Protein AF-A0A9D2GIP6-F1 (afdb_monomer)

Solvent-accessible surface area (backbone atoms only — not comparable to full-atom values): 10596 Å² total; per-residue (Å²): 134,60,64,68,34,44,25,14,51,43,52,48,47,55,36,51,76,70,70,48,51,64,63,59,50,17,71,66,30,72,45,53,47,70,56,52,52,44,33,52,64,23,84,69,84,77,45,64,78,73,50,70,68,54,46,46,30,45,18,59,59,65,74,47,56,54,53,55,40,57,56,44,75,83,72,86,75,68,76,66,89,43,69,72,51,44,48,51,49,52,57,48,51,43,71,70,57,64,35,49,74,49,75,49,82,42,77,55,100,91,45,80,41,84,40,82,45,80,47,71,76,38,72,67,60,49,55,47,50,67,52,45,56,58,54,50,50,38,40,77,72,62,79,40,54,72,66,62,55,48,54,51,51,56,49,50,54,62,77,60,71,64,83,82,84,69,82,90,72,67,57,97,82,74,71,82,129

Foldseek 3Di:
DDLLQQLLCLLVVLCVVVVHDLVRLCVQLVPDSVLNVLSNPDPPPRRDDDDPSSLVSSCVSSVHDSCNSRVHPPPPVDDDPDPVSVVVVVVVVCVQAQKDWDWDWDQDPVGTDIDIDIDHPDPLVVVCVVVLVVLVVCDVVVVDDPVVSVVVVVVSCVVPVDDHDDPPPDDPPPDDD

Radius of gyration: 23.12 Å; Cα contacts (8 Å, |Δi|>4): 150; chains: 1; bounding box: 44×47×63 Å

pLDDT: mean 83.64, std 14.8, range [45.44, 98.0]

Nearest PDB structures (foldseek):
  2b5a-assembly1_A  TM=8.296E-01  e=4.705E-04  [Bacillus] caldolyticus
  3f52-assembly1_A  TM=8.720E-01  e=4.495E-03  Corynebacterium glutamicum
  3clc-assembly1_D  TM=9.038E-01  e=2.063E-02  unclassified
  3f51-assembly1_A  TM=6.945E-01  e=4.756E-03  Corynebacterium glutamicum
  2ef8-assembly1_B  TM=6.377E-01  e=2.182E-02  Peduovirus P2

Mean predicted aligned error: 14.95 Å

Sequence (177 aa):
MSESTLFAQRLKQARTDKKMKQSELSEISGVSIATISAYESADGTKGKNPSLENARSLAKALGISLDWLCGMPDNISEKPATYSELFKFLVYISNSAYTQVYSADRSNEYGELLVGIIEFRDTNIYNFISKWEKIKRLYDQGDIDRELYSLWLEKQYKDYNYEIAKWHEIRDGDLPF

Secondary structure (DSSP, 8-state):
--HHHHHHHHHHHHHHHTT--HHHHHHHH---HHHHHHHHT--SSSPPPPPHHHHHHHHHHHT--HHHHTT------S--SSHHHHHHHHHHHHHSSSEEEEEEEEEETTEEEEEEEEEE--HHHHHHHHHHHHHHHHHHHTSS-HHHHHHHHHHHHHHT-SPPPPTTS--TT----

Structure (mmCIF, N/CA/C/O backbone):
data_AF-A0A9D2GIP6-F1
#
_entry.id   AF-A0A9D2GIP6-F1
#
loop_
_atom_site.group_PDB
_atom_site.id
_atom_site.type_symbol
_atom_site.label_atom_id
_atom_site.label_alt_id
_atom_site.label_comp_id
_atom_site.label_asym_id
_atom_site.label_entity_id
_atom_site.label_seq_id
_atom_site.pdbx_PDB_ins_code
_atom_site.Cartn_x
_atom_si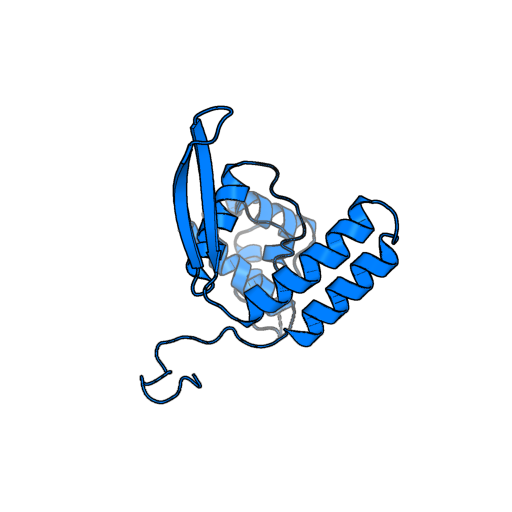te.Cartn_y
_atom_site.Cartn_z
_atom_site.occupancy
_atom_site.B_iso_or_equiv
_atom_site.auth_seq_id
_atom_site.auth_comp_id
_atom_site.auth_asym_id
_atom_site.auth_atom_id
_atom_site.pdbx_PDB_model_num
ATOM 1 N N . MET A 1 1 ? -16.192 15.602 5.899 1.00 47.97 1 MET A N 1
ATOM 2 C CA . MET A 1 1 ? -16.132 14.856 7.177 1.00 47.97 1 MET A CA 1
ATOM 3 C C . MET A 1 1 ? -14.887 15.325 7.911 1.00 47.97 1 MET A C 1
ATOM 5 O O . MET A 1 1 ? -13.871 15.464 7.245 1.00 47.97 1 MET A O 1
ATOM 9 N N . SER A 1 2 ? -14.962 15.680 9.197 1.00 56.06 2 SER A N 1
ATOM 10 C CA . SER A 1 2 ? -13.789 16.173 9.939 1.00 56.06 2 SER A CA 1
ATOM 11 C C . SER A 1 2 ? -12.910 15.010 10.417 1.00 56.06 2 SER A C 1
ATOM 13 O O . SER A 1 2 ? -13.415 13.921 10.689 1.00 56.06 2 SER A O 1
ATOM 15 N N . GLU A 1 3 ? -11.597 15.232 10.534 1.00 57.25 3 GLU A N 1
ATOM 16 C CA . GLU A 1 3 ? -10.607 14.221 10.960 1.00 57.25 3 GLU A CA 1
ATOM 17 C C . GLU A 1 3 ? -10.957 13.574 12.316 1.00 57.25 3 GLU A C 1
ATOM 19 O O . GLU A 1 3 ? -10.789 12.371 12.511 1.00 57.25 3 GLU A O 1
ATOM 24 N N . SER A 1 4 ? -11.549 14.353 13.230 1.00 60.97 4 SER A N 1
ATOM 25 C CA . SER A 1 4 ? -11.997 13.897 14.556 1.00 60.97 4 SER A CA 1
ATOM 26 C C . SER A 1 4 ? -13.090 12.816 14.489 1.00 60.97 4 SER A C 1
ATOM 28 O O . SER A 1 4 ? -13.104 11.888 15.299 1.00 60.97 4 SER A O 1
ATOM 30 N N . THR A 1 5 ? -13.977 12.878 13.489 1.00 74.81 5 THR A N 1
ATOM 31 C CA . THR A 1 5 ? -15.049 11.886 13.302 1.00 74.81 5 THR A CA 1
ATOM 32 C C . THR A 1 5 ? -14.499 10.533 12.843 1.00 74.81 5 THR A C 1
ATOM 34 O O . THR A 1 5 ? -15.022 9.490 13.235 1.00 74.81 5 THR A O 1
ATOM 37 N N . LEU A 1 6 ? -13.422 10.528 12.051 1.00 82.44 6 LEU A N 1
ATOM 38 C CA . LEU A 1 6 ? -12.839 9.295 11.518 1.00 82.44 6 LEU A CA 1
ATOM 39 C C . LEU A 1 6 ? -12.080 8.507 12.595 1.00 82.44 6 LEU A C 1
ATOM 41 O O . LEU A 1 6 ? -12.231 7.286 12.672 1.00 82.44 6 LEU A O 1
ATOM 45 N N . PHE A 1 7 ? -11.350 9.200 13.477 1.00 88.31 7 PHE A N 1
ATOM 46 C CA . PHE A 1 7 ? -10.711 8.584 14.646 1.00 88.31 7 PHE A CA 1
ATOM 47 C C . PHE A 1 7 ? -11.728 7.847 15.526 1.00 88.31 7 PHE A C 1
ATOM 49 O O . PHE A 1 7 ? -11.531 6.683 15.873 1.00 88.31 7 PHE A O 1
ATOM 56 N N . ALA A 1 8 ? -12.845 8.504 15.855 1.00 89.19 8 ALA A N 1
ATOM 57 C CA . ALA A 1 8 ? -13.898 7.940 16.699 1.00 89.19 8 ALA A CA 1
ATOM 58 C C . ALA A 1 8 ? -14.488 6.648 16.113 1.00 89.19 8 ALA A C 1
ATOM 60 O O . ALA A 1 8 ? -14.646 5.646 16.817 1.00 89.19 8 ALA A O 1
ATOM 61 N N . GLN A 1 9 ? -14.770 6.659 14.806 1.00 88.31 9 GLN A N 1
ATOM 62 C CA . GLN A 1 9 ? -15.287 5.500 14.082 1.00 88.31 9 GLN A CA 1
ATOM 63 C C . GLN A 1 9 ? -14.279 4.349 14.062 1.00 88.31 9 GLN A C 1
ATOM 65 O O . GLN A 1 9 ? -14.637 3.228 14.424 1.00 88.31 9 GLN A O 1
ATOM 70 N N . ARG A 1 10 ? -13.020 4.621 13.692 1.00 90.94 10 ARG A N 1
ATOM 71 C CA . ARG A 1 10 ? -11.963 3.600 13.608 1.00 90.94 10 ARG A CA 1
ATOM 72 C C . ARG A 1 10 ? -11.615 3.011 14.974 1.00 90.94 10 ARG A C 1
ATOM 74 O O . ARG A 1 10 ? -11.439 1.798 15.077 1.00 90.94 10 ARG A O 1
ATOM 81 N N . LEU A 1 11 ? -11.602 3.828 16.030 1.00 93.56 11 LEU A N 1
ATOM 82 C CA . LEU A 1 11 ? -11.419 3.363 17.407 1.00 93.56 11 LEU A CA 1
ATOM 83 C C . LEU A 1 11 ? -12.506 2.357 17.801 1.00 93.56 11 LEU A C 1
ATOM 85 O O . LEU A 1 11 ? -12.201 1.246 18.242 1.00 93.56 11 LEU A O 1
ATOM 89 N N . LYS A 1 12 ? -13.773 2.739 17.597 1.00 93.06 12 LYS A N 1
ATOM 90 C CA . LYS A 1 12 ? -14.923 1.889 17.916 1.00 93.06 12 LYS A CA 1
ATOM 91 C C . LYS A 1 12 ? -14.893 0.596 17.108 1.00 93.06 12 LYS A C 1
ATOM 93 O O . LYS A 1 12 ? -15.063 -0.473 17.688 1.00 93.06 12 LYS A O 1
ATOM 98 N N . GLN A 1 13 ? -14.622 0.705 15.807 1.00 91.50 13 GLN A N 1
ATOM 99 C CA . GLN A 1 13 ? -14.528 -0.418 14.879 1.00 91.50 13 GLN A CA 1
ATOM 100 C C . GLN A 1 13 ? -13.463 -1.429 15.323 1.00 91.50 13 GLN A C 1
ATOM 102 O O . GLN A 1 13 ? -13.784 -2.593 15.559 1.00 91.50 13 GLN A O 1
ATOM 107 N N . ALA A 1 14 ? -12.221 -0.981 15.536 1.00 93.00 14 ALA A N 1
ATOM 108 C CA . ALA A 1 14 ? -11.120 -1.858 15.935 1.00 93.00 14 ALA A CA 1
ATOM 109 C C . ALA A 1 14 ? -11.384 -2.560 17.275 1.00 93.00 14 ALA A C 1
ATOM 111 O O . ALA A 1 14 ? -11.052 -3.737 17.445 1.00 93.00 14 ALA A O 1
ATOM 112 N N . ARG A 1 15 ? -12.022 -1.867 18.227 1.00 96.56 15 ARG A N 1
ATOM 113 C CA . ARG A 1 15 ? -12.440 -2.476 19.495 1.00 96.56 15 ARG A CA 1
ATOM 114 C C . ARG A 1 15 ? -13.509 -3.553 19.278 1.00 96.56 15 ARG A C 1
ATOM 116 O O . ARG A 1 15 ? -13.410 -4.635 19.862 1.00 96.56 15 ARG A O 1
ATOM 123 N N . THR A 1 16 ? -14.533 -3.275 18.469 1.00 94.19 16 THR A N 1
ATOM 124 C CA . THR A 1 16 ? -15.630 -4.224 18.217 1.00 94.19 16 THR A CA 1
ATOM 125 C C . THR A 1 16 ? -15.197 -5.433 17.396 1.00 94.19 16 THR A C 1
ATOM 127 O O . THR A 1 16 ? -15.662 -6.533 17.687 1.00 94.19 16 THR A O 1
ATOM 130 N N . ASP A 1 17 ? -14.262 -5.273 16.459 1.00 90.69 17 ASP A N 1
ATOM 131 C CA . ASP A 1 17 ? -13.705 -6.382 15.670 1.00 90.69 17 ASP A CA 1
ATOM 132 C C . ASP A 1 17 ? -12.959 -7.386 16.551 1.00 90.69 17 ASP A C 1
ATOM 134 O O . ASP A 1 17 ? -13.032 -8.598 16.346 1.00 90.69 17 ASP A O 1
ATOM 138 N N . LYS A 1 18 ? -12.321 -6.890 17.616 1.00 91.56 18 LYS A N 1
ATOM 139 C CA . LYS A 1 18 ? -11.717 -7.722 18.663 1.00 91.56 18 LYS A CA 1
ATOM 140 C C . LYS A 1 18 ? -12.708 -8.231 19.709 1.00 91.56 18 LYS A C 1
ATOM 142 O O . LYS A 1 18 ? -12.295 -8.897 20.654 1.00 91.56 18 LYS A O 1
ATOM 147 N N . LYS A 1 19 ? -14.003 -7.930 19.561 1.00 94.81 19 LYS A N 1
ATOM 148 C CA . LYS A 1 19 ? -15.078 -8.258 20.514 1.00 94.81 19 LYS A CA 1
ATOM 149 C C . LYS A 1 19 ? -14.810 -7.743 21.935 1.00 94.81 19 LYS A C 1
ATOM 151 O O . LYS A 1 19 ? -15.304 -8.321 22.899 1.00 94.81 19 LYS A O 1
ATOM 156 N N . MET A 1 20 ? -14.058 -6.649 22.059 1.00 94.12 20 MET A N 1
ATOM 157 C CA . MET A 1 20 ? -13.684 -6.072 23.349 1.00 94.12 20 MET A CA 1
ATOM 158 C C . MET A 1 20 ? -14.753 -5.109 23.866 1.00 94.12 20 MET A C 1
ATOM 160 O O . MET A 1 20 ? -15.314 -4.305 23.114 1.00 94.12 20 MET A O 1
ATOM 164 N N . LYS A 1 21 ? -14.988 -5.107 25.174 1.00 96.50 21 LYS A N 1
ATOM 165 C CA . LYS A 1 21 ? -15.714 -4.046 25.884 1.00 96.50 21 LYS A CA 1
ATOM 166 C C . LYS A 1 21 ? -14.813 -2.821 26.071 1.00 96.50 21 LYS A C 1
ATOM 168 O O . LYS A 1 21 ? -13.589 -2.915 26.047 1.00 96.50 21 LYS A O 1
ATOM 173 N N . GLN A 1 22 ? -15.412 -1.653 26.307 1.00 96.56 22 GLN A N 1
ATOM 174 C CA . GLN A 1 22 ? -14.644 -0.441 26.635 1.00 96.56 22 GLN A CA 1
ATOM 175 C C . GLN A 1 22 ? -13.841 -0.598 27.940 1.00 96.56 22 GLN A C 1
ATOM 177 O O . GLN A 1 22 ? -12.754 -0.042 28.048 1.00 96.56 22 GLN A O 1
ATOM 182 N N . SER A 1 23 ? -14.340 -1.387 28.900 1.00 96.56 23 SER A N 1
ATOM 183 C CA . SER A 1 23 ? -13.623 -1.733 30.135 1.00 96.56 23 SER A CA 1
ATOM 184 C C . SER A 1 23 ? -12.346 -2.526 29.868 1.00 96.56 23 SER A C 1
ATOM 186 O O . SER A 1 23 ? -11.293 -2.177 30.381 1.00 96.56 23 SER A O 1
ATOM 188 N N . GLU A 1 24 ? -12.413 -3.524 28.990 1.00 96.88 24 GLU A N 1
ATOM 189 C CA . GLU A 1 24 ? -11.262 -4.360 28.629 1.00 96.88 24 GLU A CA 1
ATOM 190 C C . GLU A 1 24 ? -10.211 -3.544 27.866 1.00 96.88 24 GLU A C 1
ATOM 192 O O . GLU A 1 24 ? -9.015 -3.652 28.124 1.00 96.88 24 GLU A O 1
ATOM 197 N N . LEU A 1 25 ? -10.644 -2.657 26.961 1.00 97.06 25 LEU A N 1
ATOM 198 C CA . LEU A 1 25 ? -9.720 -1.741 26.291 1.00 97.06 25 LEU A CA 1
ATOM 199 C C . LEU A 1 25 ? -9.082 -0.754 27.278 1.00 97.06 25 LEU A C 1
ATOM 201 O O . LEU A 1 25 ? -7.910 -0.414 27.127 1.00 97.06 25 LEU A O 1
ATOM 205 N N . SER A 1 26 ? -9.830 -0.304 28.287 1.00 97.25 26 SER A N 1
ATOM 206 C CA . SER A 1 26 ? -9.320 0.587 29.329 1.00 97.25 26 SER A CA 1
ATOM 207 C C . SER A 1 26 ? -8.213 -0.070 30.149 1.00 97.25 26 SER A C 1
ATOM 209 O O . SER A 1 26 ? -7.153 0.528 30.319 1.00 97.25 26 SER A O 1
ATOM 211 N N . GLU A 1 27 ? -8.420 -1.317 30.573 1.00 96.88 27 GLU A N 1
ATOM 212 C CA . GLU A 1 27 ? -7.432 -2.092 31.333 1.00 96.88 27 GLU A CA 1
ATOM 213 C C . GLU A 1 27 ? -6.121 -2.283 30.560 1.00 96.88 27 GLU A C 1
ATOM 215 O O . GLU A 1 27 ? -5.042 -2.156 31.134 1.00 96.88 27 GLU A O 1
ATOM 220 N N . ILE A 1 28 ? -6.198 -2.531 29.249 1.00 96.12 28 ILE A N 1
ATOM 221 C CA . ILE A 1 28 ? -5.008 -2.793 28.421 1.00 96.12 28 ILE A CA 1
ATOM 222 C C . ILE A 1 28 ? -4.305 -1.495 28.005 1.00 96.12 28 ILE A C 1
ATOM 224 O O . ILE A 1 28 ? -3.077 -1.435 27.963 1.00 96.12 28 ILE A O 1
ATOM 228 N N . SER A 1 29 ? -5.067 -0.456 27.657 1.00 96.06 29 SER A N 1
ATOM 229 C CA . SER A 1 29 ? -4.504 0.806 27.153 1.00 96.06 29 SER A CA 1
ATOM 230 C C . SER A 1 29 ? -4.085 1.781 28.253 1.00 96.06 29 SER A C 1
ATOM 232 O O . SER A 1 29 ? -3.363 2.730 27.964 1.00 96.06 29 SER A O 1
ATOM 234 N N . GLY A 1 30 ? -4.569 1.601 29.486 1.00 95.25 30 GLY A N 1
ATOM 235 C CA . GLY A 1 30 ? -4.413 2.575 30.571 1.00 95.25 30 GLY A CA 1
ATOM 236 C C . GLY A 1 30 ? -5.265 3.842 30.400 1.00 95.25 30 GLY A C 1
ATOM 237 O O . GLY A 1 30 ? -5.250 4.721 31.261 1.00 95.25 30 GLY A O 1
ATOM 238 N N . VAL A 1 31 ? -6.036 3.955 29.314 1.00 95.56 31 VAL A N 1
ATOM 239 C CA . VAL A 1 31 ? -6.943 5.082 29.069 1.00 95.56 31 VAL A CA 1
ATOM 240 C C . VAL A 1 31 ? -8.266 4.815 29.777 1.00 95.56 31 VAL A C 1
ATOM 242 O O . VAL A 1 31 ? -8.838 3.741 29.629 1.00 95.56 31 VAL A O 1
ATOM 245 N N . SER A 1 32 ? -8.790 5.783 30.534 1.00 95.50 32 SER A N 1
ATOM 246 C CA . SER A 1 32 ? -10.031 5.577 31.296 1.00 95.50 32 SER A CA 1
ATOM 247 C C . SER A 1 32 ? -11.231 5.217 30.404 1.00 95.50 32 SER A C 1
ATOM 249 O O . SER A 1 32 ? -11.375 5.742 29.296 1.00 95.50 32 SER A O 1
ATOM 251 N N . ILE A 1 33 ? -12.143 4.386 30.920 1.00 95.31 33 ILE A N 1
ATOM 252 C CA . ILE A 1 33 ? -13.393 3.998 30.239 1.00 95.31 33 ILE A CA 1
ATOM 253 C C . ILE A 1 33 ? -14.187 5.234 29.789 1.00 95.31 33 ILE A C 1
ATOM 255 O O . ILE A 1 33 ? -14.674 5.287 28.660 1.00 95.31 33 ILE A O 1
ATOM 259 N N . ALA A 1 34 ? -14.279 6.257 30.647 1.00 91.62 34 ALA A N 1
ATOM 260 C CA . ALA A 1 34 ? -14.979 7.503 30.339 1.00 91.62 34 ALA A CA 1
ATOM 261 C C . ALA A 1 34 ? -14.328 8.256 29.167 1.00 91.62 34 ALA A C 1
ATOM 263 O O . ALA A 1 34 ? -15.028 8.793 28.309 1.00 91.62 34 ALA A O 1
ATOM 264 N N . THR A 1 35 ? -12.994 8.264 29.102 1.00 91.56 35 THR A N 1
ATOM 265 C CA . THR A 1 35 ? -12.240 8.860 27.993 1.00 91.56 35 THR A CA 1
ATOM 266 C C . THR A 1 35 ? -12.475 8.100 26.687 1.00 91.56 35 THR A C 1
ATOM 268 O O . THR A 1 35 ? -12.754 8.731 25.671 1.00 91.56 35 THR A O 1
ATOM 271 N N . ILE A 1 36 ? -12.428 6.763 26.712 1.00 93.75 36 ILE A N 1
ATOM 272 C CA . ILE A 1 36 ? -12.703 5.919 25.535 1.00 93.75 36 ILE A CA 1
ATOM 273 C C . ILE A 1 36 ? -14.127 6.162 25.024 1.00 93.75 36 ILE A C 1
ATOM 275 O O . ILE A 1 36 ? -14.323 6.402 23.836 1.00 93.75 36 ILE A O 1
ATOM 279 N N . SER A 1 37 ? -15.115 6.167 25.921 1.00 91.56 37 SER A N 1
ATOM 280 C CA . SER A 1 37 ? -16.512 6.430 25.565 1.00 91.56 37 SER A CA 1
ATOM 281 C C . SER A 1 37 ? -16.703 7.820 24.949 1.00 91.56 37 SER A C 1
ATOM 283 O O . SER A 1 37 ? -17.389 7.959 23.935 1.00 91.56 37 SER A O 1
ATOM 285 N N . ALA A 1 38 ? -16.037 8.840 25.501 1.00 88.25 38 ALA A N 1
ATOM 286 C CA . ALA A 1 38 ? -16.065 10.194 24.954 1.00 88.25 38 ALA A CA 1
ATOM 287 C C . ALA A 1 38 ? -15.433 10.280 23.554 1.00 88.25 38 ALA A C 1
ATOM 289 O O . ALA A 1 38 ? -15.938 11.023 22.714 1.00 88.25 38 ALA A O 1
ATOM 290 N N . TYR A 1 39 ? -14.362 9.524 23.290 1.00 90.56 39 TYR A N 1
ATOM 291 C CA . TYR A 1 39 ? -13.771 9.440 21.954 1.00 90.56 39 TYR A CA 1
ATOM 292 C C . TYR A 1 39 ? -14.700 8.735 20.962 1.00 90.56 39 TYR A C 1
ATOM 294 O O . TYR A 1 39 ? -14.937 9.265 19.884 1.00 90.56 39 TYR A O 1
ATOM 302 N N . GLU A 1 40 ? -15.273 7.582 21.321 1.00 90.19 40 GLU A N 1
ATOM 303 C CA . G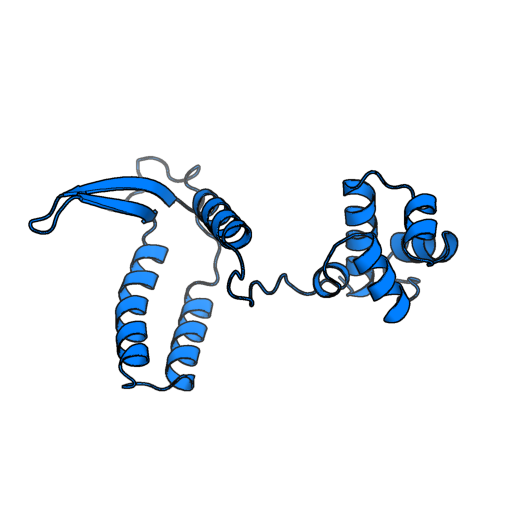LU A 1 40 ? -16.149 6.804 20.426 1.00 90.19 40 GLU A CA 1
ATOM 304 C C . GLU A 1 40 ? -17.506 7.471 20.145 1.00 90.19 40 GLU A C 1
ATOM 306 O O . GLU A 1 40 ? -18.172 7.122 19.170 1.00 90.19 40 GLU A O 1
ATOM 311 N N . SER A 1 41 ? -17.926 8.407 20.998 1.00 82.75 41 SER A N 1
ATOM 312 C CA . SER A 1 41 ? -19.211 9.114 20.886 1.00 82.75 41 SER A CA 1
ATOM 313 C C . SER A 1 41 ? -19.097 10.479 20.197 1.00 82.75 41 SER A C 1
ATOM 315 O O . SER A 1 41 ? -20.073 11.224 20.158 1.00 82.75 41 SER A O 1
ATOM 317 N N . ALA A 1 42 ? -17.918 10.844 19.684 1.00 67.88 42 ALA A N 1
ATOM 318 C CA . ALA A 1 42 ? -17.699 12.134 19.042 1.00 67.88 42 ALA A CA 1
ATOM 319 C C . ALA A 1 42 ? -18.443 12.236 17.695 1.00 67.88 42 ALA A C 1
ATOM 321 O O . ALA A 1 42 ? -18.093 11.571 16.723 1.00 67.88 42 ALA A O 1
ATOM 322 N N . ASP A 1 43 ? -19.433 13.129 17.617 1.00 60.53 43 ASP A N 1
ATOM 323 C CA . ASP A 1 43 ? -20.233 13.409 16.411 1.00 60.53 43 ASP A CA 1
ATOM 324 C C . ASP A 1 43 ? -19.708 14.588 15.564 1.00 60.53 43 ASP A C 1
ATOM 326 O O . ASP A 1 43 ? -20.392 15.096 14.680 1.00 60.53 43 ASP A O 1
ATOM 330 N N . GLY A 1 44 ? -18.474 15.033 15.823 1.00 53.72 44 GLY A N 1
ATOM 331 C CA . GLY A 1 44 ? -17.844 16.151 15.116 1.00 53.72 44 GLY A CA 1
ATOM 332 C C . GLY A 1 44 ? -18.106 17.537 15.715 1.00 53.72 44 GLY A C 1
ATOM 333 O O . GLY A 1 44 ? -17.505 18.496 15.238 1.00 53.72 44 GLY A O 1
ATOM 334 N N . THR A 1 45 ? -18.914 17.664 16.776 1.00 48.38 45 THR A N 1
ATOM 335 C CA . THR A 1 45 ? -19.165 18.969 17.431 1.00 48.38 45 THR A CA 1
ATOM 336 C C . THR A 1 45 ? -18.585 19.093 18.845 1.00 48.38 45 THR A C 1
ATOM 338 O O . THR A 1 45 ? -18.310 20.204 19.299 1.00 48.38 45 THR A O 1
ATOM 341 N N . LYS A 1 46 ? -18.349 17.969 19.544 1.00 48.16 46 LYS A N 1
ATOM 342 C CA . LYS A 1 46 ? -17.866 17.928 20.946 1.00 48.16 46 LYS A CA 1
ATOM 343 C C . LYS A 1 46 ? -16.940 16.740 21.269 1.00 48.16 46 LYS A C 1
ATOM 345 O O . LYS A 1 46 ? -16.903 16.261 22.402 1.00 48.16 46 LYS A O 1
ATOM 350 N N . GLY A 1 47 ? -16.186 16.241 20.292 1.00 54.06 47 GLY A N 1
ATOM 351 C CA . GLY A 1 47 ? -15.186 15.196 20.533 1.00 54.06 47 GLY A CA 1
ATOM 352 C C . GLY A 1 47 ? -13.938 15.762 21.207 1.00 54.06 47 GLY A C 1
ATOM 353 O O . GLY A 1 47 ? -13.327 16.689 20.682 1.00 54.06 47 GLY A O 1
ATOM 354 N N . LYS A 1 48 ? -13.530 15.218 22.361 1.00 64.44 48 LYS A N 1
ATOM 355 C CA . LYS A 1 48 ? -12.200 15.512 22.917 1.00 64.44 48 LYS A CA 1
ATOM 356 C C . LYS A 1 48 ? -11.159 15.014 21.914 1.00 64.44 48 LYS A C 1
ATOM 358 O O . LYS A 1 48 ? -11.122 13.817 21.651 1.00 64.44 48 LYS A O 1
ATOM 363 N N . ASN A 1 49 ? -10.305 15.897 21.395 1.00 74.25 49 ASN A N 1
ATOM 364 C CA . ASN A 1 49 ? -9.150 15.448 20.622 1.00 74.25 49 ASN A CA 1
ATOM 365 C C . ASN A 1 49 ? -8.280 14.555 21.520 1.00 74.25 49 ASN A C 1
ATOM 367 O O . ASN A 1 49 ? -7.921 14.975 22.628 1.00 74.25 49 ASN A O 1
ATOM 371 N N . PRO A 1 50 ? -7.979 13.316 21.102 1.00 82.94 50 PRO A N 1
ATOM 372 C CA . PRO A 1 50 ? -7.094 12.456 21.862 1.00 82.94 50 PRO A CA 1
ATOM 373 C C . PRO A 1 50 ? -5.705 13.088 21.935 1.00 82.94 50 PRO A C 1
ATOM 375 O O . PRO A 1 50 ? -5.203 13.632 20.953 1.00 82.94 50 PRO A O 1
ATOM 378 N N . SER A 1 51 ? -5.070 13.018 23.107 1.00 88.62 51 SER A N 1
ATOM 379 C CA . SER A 1 51 ? -3.638 13.298 23.179 1.00 88.62 51 SER A CA 1
ATOM 380 C C . SER A 1 51 ? -2.889 12.246 22.363 1.00 88.62 51 SER A C 1
ATOM 382 O O . SER A 1 51 ? -3.346 11.105 22.236 1.00 88.62 51 SER A O 1
ATOM 384 N N . LEU A 1 52 ? -1.710 12.604 21.852 1.00 88.81 52 LEU A N 1
ATOM 385 C CA . LEU A 1 52 ? -0.844 11.657 21.148 1.00 88.81 52 LEU A CA 1
ATOM 386 C C . LEU A 1 52 ? -0.551 10.413 22.005 1.00 88.81 52 LEU A C 1
ATOM 388 O O . LEU A 1 52 ? -0.547 9.295 21.501 1.00 88.81 52 LEU A O 1
ATOM 392 N N . GLU A 1 53 ? -0.357 10.603 23.309 1.00 93.38 53 GLU A N 1
ATOM 393 C CA . GLU A 1 53 ? -0.125 9.524 24.270 1.00 93.38 53 GLU A CA 1
ATOM 394 C C . GLU A 1 53 ? -1.312 8.554 24.364 1.00 93.38 53 GLU A C 1
ATOM 396 O O . GLU A 1 53 ? -1.121 7.338 24.269 1.00 93.38 53 GLU A O 1
ATOM 401 N N . ASN A 1 54 ? -2.540 9.072 24.472 1.00 93.69 54 ASN A N 1
ATOM 402 C CA . ASN A 1 54 ? -3.741 8.238 24.517 1.00 93.69 54 ASN A CA 1
ATOM 403 C C . ASN A 1 54 ? -3.967 7.528 23.182 1.00 93.69 54 ASN A C 1
ATOM 405 O O . ASN A 1 54 ? -4.225 6.327 23.171 1.00 93.69 54 ASN A O 1
ATOM 409 N N . ALA A 1 55 ? -3.839 8.240 22.059 1.00 93.25 55 ALA A N 1
ATOM 410 C CA . ALA A 1 55 ? -3.999 7.654 20.731 1.00 93.25 55 ALA A CA 1
ATOM 411 C C . ALA A 1 55 ? -2.987 6.519 20.500 1.00 93.25 55 ALA A C 1
ATOM 413 O O . ALA A 1 55 ? -3.364 5.428 20.072 1.00 93.25 55 ALA A O 1
ATOM 414 N N . ARG A 1 56 ? -1.718 6.727 20.875 1.00 94.81 56 ARG A N 1
ATOM 415 C CA . ARG A 1 56 ? -0.664 5.706 20.793 1.00 94.81 56 ARG A CA 1
ATOM 416 C C . ARG A 1 56 ? -0.952 4.503 21.692 1.00 94.81 56 ARG A C 1
ATOM 418 O O . ARG A 1 56 ? -0.757 3.366 21.263 1.00 94.81 56 ARG A O 1
ATOM 425 N N . SER A 1 57 ? -1.407 4.735 22.920 1.00 96.25 57 SER A N 1
ATOM 426 C CA . SER A 1 57 ? -1.702 3.660 23.877 1.00 96.25 57 SER A CA 1
ATOM 427 C C . SER A 1 57 ? -2.896 2.815 23.430 1.00 96.25 57 SER A C 1
ATOM 429 O O . SER A 1 57 ? -2.839 1.587 23.495 1.00 96.25 57 SER A O 1
ATOM 431 N N . LEU A 1 58 ? -3.934 3.453 22.883 1.00 96.12 58 LEU A N 1
ATOM 432 C CA . LEU A 1 58 ? -5.086 2.775 22.284 1.00 96.12 58 LEU A CA 1
ATOM 433 C C . LEU A 1 58 ? -4.683 1.971 21.044 1.00 96.12 58 LEU A C 1
ATOM 435 O O . LEU A 1 58 ? -5.039 0.799 20.951 1.00 96.12 58 LEU A O 1
ATOM 439 N N . ALA A 1 59 ? -3.897 2.555 20.134 1.00 95.06 59 ALA A N 1
ATOM 440 C CA . ALA A 1 59 ? -3.404 1.860 18.944 1.00 95.06 59 ALA A CA 1
ATOM 441 C C . ALA A 1 59 ? -2.593 0.608 19.318 1.00 95.06 59 ALA A C 1
ATOM 443 O O . ALA A 1 59 ? -2.835 -0.476 18.787 1.00 95.06 59 ALA A O 1
ATOM 444 N N . LYS A 1 60 ? -1.699 0.726 20.310 1.00 93.62 60 LYS A N 1
ATOM 445 C CA . LYS A 1 60 ? -0.909 -0.400 20.825 1.00 93.62 60 LYS A CA 1
ATOM 446 C C . LYS A 1 60 ? -1.788 -1.483 21.459 1.00 93.62 60 LYS A C 1
ATOM 448 O O . LYS A 1 60 ? -1.599 -2.656 21.151 1.00 93.62 60 LYS A O 1
ATOM 453 N N . ALA A 1 61 ? -2.754 -1.108 22.299 1.00 95.12 61 ALA A N 1
ATOM 454 C CA . ALA A 1 61 ? -3.690 -2.049 22.923 1.00 95.12 61 ALA A CA 1
ATOM 455 C C . ALA A 1 61 ? -4.554 -2.787 21.884 1.00 95.12 61 ALA A C 1
ATOM 457 O O . ALA A 1 61 ? -4.822 -3.983 22.003 1.00 95.12 61 ALA A O 1
ATOM 458 N N . LEU A 1 62 ? -4.945 -2.084 20.821 1.00 93.19 62 LEU A N 1
ATOM 459 C CA . LEU A 1 62 ? -5.718 -2.627 19.708 1.00 93.19 62 LEU A CA 1
ATOM 460 C C . LEU A 1 62 ? -4.845 -3.303 18.643 1.00 93.19 62 LEU A C 1
ATOM 462 O O . LEU A 1 62 ? -5.390 -3.948 17.754 1.00 93.19 62 LEU A O 1
ATOM 466 N N . GLY A 1 63 ? -3.515 -3.256 18.738 1.00 87.56 63 GLY A N 1
ATOM 467 C CA . GLY A 1 63 ? -2.607 -3.863 17.758 1.00 87.56 63 GLY A CA 1
ATOM 468 C C . GLY A 1 63 ? -2.797 -3.332 16.332 1.00 87.56 63 GLY A C 1
ATOM 469 O O . GLY A 1 63 ? -2.696 -4.104 15.384 1.00 87.56 63 GLY A O 1
ATOM 470 N N . ILE A 1 64 ? -3.117 -2.045 16.198 1.00 86.69 64 ILE A N 1
ATOM 471 C CA . ILE A 1 64 ? -3.301 -1.323 14.929 1.00 86.69 64 ILE A CA 1
ATOM 472 C C . ILE A 1 64 ? -2.255 -0.207 14.819 1.00 86.69 64 ILE A C 1
ATOM 474 O O . ILE A 1 64 ? -1.677 0.202 15.830 1.00 86.69 64 ILE A O 1
ATOM 478 N N . SER A 1 65 ? -2.005 0.309 13.613 1.00 88.38 65 SER A N 1
ATOM 479 C CA . SER A 1 65 ? -1.131 1.475 13.449 1.00 88.38 65 SER A CA 1
ATOM 480 C C . SER A 1 65 ? -1.820 2.746 13.953 1.00 88.38 65 SER A C 1
ATOM 482 O O . SER A 1 65 ? -3.045 2.892 13.884 1.00 88.38 65 SER A O 1
ATOM 484 N N . LEU A 1 66 ? -1.021 3.680 14.474 1.00 90.25 66 LEU A N 1
ATOM 485 C CA . LEU A 1 66 ? -1.522 4.998 14.860 1.00 90.25 66 LEU A CA 1
ATOM 486 C C . LEU A 1 66 ? -2.040 5.765 13.635 1.00 90.25 66 LEU A C 1
ATOM 488 O O . LEU A 1 66 ? -3.060 6.436 13.734 1.00 90.25 66 LEU A O 1
ATOM 492 N N . ASP A 1 67 ? -1.393 5.599 12.483 1.00 86.38 67 ASP A N 1
ATOM 493 C CA . ASP A 1 67 ? -1.786 6.231 11.221 1.00 86.38 67 ASP A CA 1
ATOM 494 C C . ASP A 1 67 ? -3.176 5.765 10.774 1.00 86.38 67 ASP A C 1
ATOM 496 O O . ASP A 1 67 ? -4.053 6.590 10.498 1.00 86.38 67 ASP A O 1
ATOM 500 N N . TRP A 1 68 ? -3.429 4.449 10.816 1.00 85.12 68 TRP A N 1
ATOM 501 C CA . TRP A 1 68 ? -4.761 3.909 10.563 1.00 85.12 68 TRP A CA 1
ATOM 502 C C . TRP A 1 68 ? -5.746 4.449 11.596 1.00 85.12 68 TRP A C 1
ATOM 504 O O . TRP A 1 68 ? -6.801 4.950 11.225 1.00 85.12 68 TRP A O 1
ATOM 514 N N . LEU A 1 69 ? -5.415 4.450 12.887 1.00 89.12 69 LEU A N 1
ATOM 515 C CA . LEU A 1 69 ? -6.327 4.976 13.905 1.00 89.12 69 LEU A CA 1
ATOM 516 C C . LEU A 1 69 ? -6.687 6.458 13.667 1.00 89.12 69 LEU A C 1
ATOM 518 O O . LEU A 1 69 ? -7.839 6.845 13.853 1.00 89.12 69 LEU A O 1
ATOM 522 N N . CYS A 1 70 ? -5.735 7.268 13.206 1.00 85.88 70 CYS A N 1
ATOM 523 C CA . CYS A 1 70 ? -5.908 8.697 12.940 1.00 85.88 70 CYS A CA 1
ATOM 524 C C . CYS A 1 70 ? -6.565 9.018 11.592 1.00 85.88 70 CYS A C 1
ATOM 526 O O . CYS A 1 70 ? -6.737 10.191 11.270 1.00 85.88 70 CYS A O 1
ATOM 528 N N . GLY A 1 71 ? -6.955 8.016 10.802 1.00 75.94 71 GLY A N 1
ATOM 529 C CA . GLY A 1 71 ? -7.609 8.288 9.526 1.00 75.94 71 GLY A CA 1
ATOM 530 C C . GLY A 1 71 ? -6.651 8.602 8.381 1.00 75.94 71 GLY A C 1
ATOM 531 O O . GLY A 1 71 ? -7.119 8.968 7.303 1.00 75.94 71 GLY A O 1
ATOM 532 N N . MET A 1 72 ? -5.338 8.449 8.584 1.00 73.50 72 MET A N 1
ATOM 533 C CA . MET A 1 72 ? -4.395 8.553 7.478 1.00 73.50 72 MET A CA 1
ATOM 534 C C . MET A 1 72 ? -4.693 7.420 6.483 1.00 73.50 72 MET A C 1
ATOM 536 O O . MET A 1 72 ? -5.119 6.330 6.904 1.00 73.50 72 MET A O 1
ATOM 540 N N . PRO A 1 73 ? -4.571 7.677 5.166 1.00 57.34 73 PRO A N 1
ATOM 541 C CA . PRO A 1 73 ? -4.650 6.609 4.183 1.00 57.34 73 PRO A CA 1
ATOM 542 C C . PRO A 1 73 ? -3.651 5.527 4.586 1.00 57.34 73 PRO A C 1
ATOM 544 O O . PRO A 1 73 ? -2.568 5.852 5.077 1.00 57.34 73 PRO A O 1
ATOM 547 N N . ASP A 1 74 ? -4.034 4.259 4.415 1.00 52.91 74 ASP A N 1
ATOM 548 C CA . ASP A 1 74 ? -3.090 3.152 4.510 1.00 52.91 74 ASP A CA 1
ATOM 549 C C . ASP A 1 74 ? -2.034 3.407 3.442 1.00 52.91 74 ASP A C 1
ATOM 551 O O . ASP A 1 74 ? -2.193 3.058 2.272 1.00 52.91 74 ASP A O 1
ATOM 555 N N . ASN A 1 75 ? -0.975 4.108 3.827 1.00 47.62 75 ASN A N 1
ATOM 556 C CA . ASN A 1 75 ? 0.198 4.236 3.010 1.00 47.62 75 ASN A CA 1
ATOM 557 C C . ASN A 1 75 ? 0.778 2.829 2.986 1.00 47.62 75 ASN A C 1
ATOM 559 O O . ASN A 1 75 ? 1.539 2.427 3.863 1.00 47.62 75 ASN A O 1
ATOM 563 N N . ILE A 1 76 ? 0.408 2.068 1.961 1.00 49.19 76 ILE A N 1
ATOM 564 C CA . ILE A 1 76 ? 1.180 0.934 1.473 1.00 49.19 76 ILE A CA 1
ATOM 565 C C . ILE A 1 76 ? 2.490 1.528 0.916 1.00 49.19 76 ILE A C 1
ATOM 567 O O . ILE A 1 76 ? 2.735 1.533 -0.285 1.00 49.19 76 ILE A O 1
ATOM 571 N N . SER A 1 77 ? 3.292 2.162 1.773 1.00 48.00 77 SER A N 1
ATOM 572 C CA . SER A 1 77 ? 4.563 2.794 1.413 1.00 48.00 77 SER A CA 1
ATOM 573 C C . SER A 1 77 ? 5.754 1.988 1.908 1.00 48.00 77 SER A C 1
ATOM 575 O O . SER A 1 77 ? 6.892 2.381 1.664 1.00 48.00 77 SER A O 1
ATOM 577 N N . GLU A 1 78 ? 5.523 0.869 2.592 1.00 57.69 78 GLU A N 1
ATOM 578 C CA . GLU A 1 78 ? 6.591 -0.003 3.056 1.00 57.69 78 GLU A CA 1
ATOM 579 C C . GLU A 1 78 ? 6.635 -1.277 2.213 1.00 57.69 78 GLU A C 1
ATOM 581 O O . GLU A 1 78 ? 5.653 -2.006 2.065 1.00 57.69 78 GLU A O 1
ATOM 586 N N . LYS A 1 79 ? 7.810 -1.526 1.624 1.00 72.12 79 LYS A N 1
ATOM 587 C CA . LYS A 1 79 ? 8.160 -2.805 1.005 1.00 72.12 79 LYS A CA 1
ATOM 588 C C . LYS A 1 79 ? 7.848 -3.925 2.013 1.00 72.12 79 LYS A C 1
ATOM 590 O O . LYS A 1 79 ? 8.278 -3.789 3.157 1.00 72.12 79 LYS A O 1
ATOM 595 N N . PRO A 1 80 ? 7.191 -5.034 1.614 1.00 79.19 80 PRO A N 1
ATOM 596 C CA . PRO A 1 80 ? 6.944 -6.145 2.529 1.00 79.19 80 PRO A CA 1
ATOM 597 C C . PRO A 1 80 ? 8.267 -6.627 3.136 1.00 79.19 80 PRO A C 1
ATOM 599 O O . PRO A 1 80 ? 9.206 -6.968 2.407 1.00 79.19 80 PRO A O 1
ATOM 602 N N . ALA A 1 81 ? 8.344 -6.633 4.465 1.00 82.31 81 ALA A N 1
ATOM 603 C CA . ALA A 1 81 ? 9.511 -7.063 5.228 1.00 82.31 81 ALA A CA 1
ATOM 604 C C . ALA A 1 81 ? 9.523 -8.585 5.433 1.00 82.31 81 ALA A C 1
ATOM 606 O O . ALA A 1 81 ? 10.577 -9.172 5.684 1.00 82.31 81 ALA A O 1
ATOM 607 N N . THR A 1 82 ? 8.361 -9.238 5.308 1.00 86.25 82 THR A N 1
ATOM 608 C CA . THR A 1 82 ? 8.212 -10.692 5.476 1.00 86.25 82 THR A CA 1
ATOM 609 C C . THR A 1 82 ? 7.461 -11.352 4.318 1.00 86.25 82 THR A C 1
ATOM 611 O O . THR A 1 82 ? 6.661 -10.721 3.626 1.00 86.25 82 THR A O 1
ATOM 614 N N . TYR A 1 83 ? 7.647 -12.668 4.145 1.00 88.88 83 TYR A N 1
ATOM 615 C CA . TYR A 1 83 ? 6.846 -13.458 3.198 1.00 88.88 83 TYR A CA 1
ATOM 616 C C . TYR A 1 83 ? 5.351 -13.416 3.516 1.00 88.88 83 TYR A C 1
ATOM 618 O O . TYR A 1 83 ? 4.543 -13.403 2.600 1.00 88.88 83 TYR A O 1
ATOM 626 N N . SER A 1 84 ? 4.970 -13.347 4.796 1.00 86.19 84 SER A N 1
ATOM 627 C CA . SER A 1 84 ? 3.561 -13.237 5.196 1.00 86.19 84 SER A CA 1
ATOM 628 C C . SER A 1 84 ? 2.921 -11.960 4.647 1.00 86.19 84 SER A C 1
ATOM 630 O O . SER A 1 84 ? 1.818 -11.996 4.108 1.00 86.19 84 SER A O 1
ATOM 632 N N . GLU A 1 85 ? 3.630 -10.833 4.721 1.00 82.94 85 GLU A N 1
ATOM 633 C CA . GLU A 1 85 ? 3.183 -9.569 4.128 1.00 82.94 85 GLU A CA 1
ATOM 634 C C . GLU A 1 85 ? 3.151 -9.645 2.605 1.00 82.94 85 GLU A C 1
ATOM 636 O O . GLU A 1 85 ? 2.148 -9.271 2.001 1.00 82.94 85 GLU A O 1
ATOM 641 N N . LEU A 1 86 ? 4.193 -10.206 1.984 1.00 86.81 86 LEU A N 1
ATOM 642 C CA . LEU A 1 86 ? 4.221 -10.408 0.536 1.00 86.81 86 LEU A CA 1
ATOM 643 C C . LEU A 1 86 ? 3.040 -11.269 0.059 1.00 86.81 86 LEU A C 1
ATOM 645 O O . LEU A 1 86 ? 2.379 -10.920 -0.913 1.00 86.81 86 LEU A O 1
ATOM 649 N N . PHE A 1 87 ? 2.722 -12.360 0.755 1.00 88.69 87 PHE A N 1
ATOM 650 C CA . PHE A 1 87 ? 1.601 -13.233 0.405 1.00 88.69 87 PHE A CA 1
ATOM 651 C C . PHE A 1 87 ? 0.250 -12.541 0.579 1.00 88.69 87 PHE A C 1
ATOM 653 O O . PHE A 1 87 ? -0.637 -12.743 -0.247 1.00 88.69 87 PHE A O 1
ATOM 660 N N . LYS A 1 88 ? 0.092 -11.673 1.586 1.00 84.56 88 LYS A N 1
ATOM 661 C CA . LYS A 1 88 ? -1.111 -10.833 1.707 1.00 84.56 88 LYS A CA 1
ATOM 662 C C . LYS A 1 88 ? -1.272 -9.909 0.500 1.00 84.56 88 LYS A C 1
ATOM 664 O O . LYS A 1 88 ? -2.390 -9.780 0.008 1.00 84.56 88 LYS A O 1
ATOM 669 N N . PHE A 1 89 ? -0.183 -9.334 -0.020 1.00 84.56 89 PHE A N 1
ATOM 670 C CA . PHE A 1 89 ? -0.236 -8.573 -1.272 1.00 84.56 89 PHE A CA 1
ATOM 671 C C . PHE A 1 89 ? -0.644 -9.445 -2.455 1.00 84.56 89 PHE A C 1
ATOM 673 O O . PHE A 1 89 ? -1.508 -9.037 -3.220 1.00 84.56 89 PHE A O 1
ATOM 680 N N . LEU A 1 90 ? -0.090 -10.653 -2.588 1.00 86.62 90 LEU A N 1
ATOM 681 C CA . LEU A 1 90 ? -0.471 -11.566 -3.671 1.00 86.62 90 LEU A CA 1
ATOM 682 C C . LEU A 1 90 ? -1.965 -11.914 -3.634 1.00 86.62 90 LEU A C 1
ATOM 684 O O . LEU A 1 90 ? -2.624 -11.855 -4.667 1.00 86.62 90 LEU A O 1
ATOM 688 N N . VAL A 1 91 ? -2.507 -12.211 -2.449 1.00 85.56 91 VAL A N 1
ATOM 689 C CA . VAL A 1 91 ? -3.943 -12.483 -2.258 1.00 85.56 91 VAL A CA 1
ATOM 690 C C . VAL A 1 91 ? -4.790 -11.239 -2.531 1.00 85.56 91 VAL A C 1
ATOM 692 O O . VAL A 1 91 ? -5.889 -11.335 -3.070 1.00 85.56 91 VAL A O 1
ATOM 695 N N . TYR A 1 92 ? -4.305 -10.051 -2.174 1.00 85.00 92 TYR A N 1
ATOM 696 C CA . TYR A 1 92 ? -4.998 -8.811 -2.508 1.00 85.00 92 TYR A CA 1
ATOM 697 C C . TYR A 1 92 ? -5.050 -8.601 -4.029 1.00 85.00 92 TYR A C 1
ATOM 699 O O . TYR A 1 92 ? -6.132 -8.404 -4.575 1.00 85.00 92 TYR A O 1
ATOM 707 N N . ILE A 1 93 ? -3.910 -8.741 -4.716 1.00 83.25 93 ILE A N 1
ATOM 708 C CA . ILE A 1 93 ? -3.789 -8.586 -6.174 1.00 83.25 93 ILE A CA 1
ATOM 709 C C . ILE A 1 93 ? -4.629 -9.633 -6.924 1.00 83.25 93 ILE A C 1
ATOM 711 O O . ILE A 1 93 ? -5.271 -9.307 -7.926 1.00 83.25 93 ILE A O 1
ATOM 715 N N . SER A 1 94 ? -4.666 -10.883 -6.443 1.00 83.06 94 SER A N 1
ATOM 716 C CA . SER A 1 94 ? -5.490 -11.936 -7.053 1.00 83.06 94 SER A CA 1
ATOM 717 C C . SER A 1 94 ? -6.982 -11.609 -6.995 1.00 83.06 94 SER A C 1
ATOM 719 O O . SER A 1 94 ? -7.739 -12.057 -7.846 1.00 83.06 94 SER A O 1
ATOM 721 N N . ASN A 1 95 ? -7.399 -10.821 -6.001 1.00 79.88 95 ASN A N 1
ATOM 722 C CA . ASN A 1 95 ? -8.785 -10.408 -5.813 1.00 79.88 95 ASN A CA 1
ATOM 723 C C . ASN A 1 95 ? -9.105 -9.030 -6.428 1.00 79.88 95 ASN A C 1
ATOM 725 O O . ASN A 1 95 ? -10.267 -8.627 -6.395 1.00 79.88 95 ASN A O 1
ATOM 729 N N . SER A 1 96 ? -8.118 -8.286 -6.953 1.00 71.06 96 SER A N 1
ATOM 730 C CA . SER A 1 96 ? -8.280 -6.863 -7.311 1.00 71.06 96 SER A CA 1
ATOM 731 C C . SER A 1 96 ? -8.405 -6.553 -8.811 1.00 71.06 96 SER A C 1
ATOM 733 O O . SER A 1 96 ? -8.437 -5.381 -9.171 1.00 71.06 96 SER A O 1
ATOM 735 N N . ALA A 1 97 ? -8.470 -7.548 -9.695 1.00 66.88 97 ALA A N 1
ATOM 736 C CA . ALA A 1 97 ? -8.667 -7.396 -11.145 1.00 66.88 97 ALA A CA 1
ATOM 737 C C . ALA A 1 97 ? -8.946 -8.782 -11.771 1.00 66.88 97 ALA A C 1
ATOM 739 O O . ALA A 1 97 ? -9.085 -9.766 -11.043 1.00 66.88 97 ALA A O 1
ATOM 740 N N . TYR A 1 98 ? -8.964 -8.896 -13.107 1.00 71.31 98 TYR A N 1
ATOM 741 C CA . TYR A 1 98 ? -8.884 -10.184 -13.832 1.00 71.31 98 TYR A CA 1
ATOM 742 C C . TYR A 1 98 ? -7.483 -10.787 -13.717 1.00 71.31 98 TYR A C 1
ATOM 744 O O . TYR A 1 98 ? -6.755 -10.908 -14.706 1.00 71.31 98 TYR A O 1
ATOM 752 N N . THR A 1 99 ? -7.096 -11.120 -12.491 1.00 79.75 99 THR A N 1
ATOM 753 C CA . THR A 1 99 ? -5.789 -11.670 -12.161 1.00 79.75 99 THR A CA 1
ATOM 754 C C . THR A 1 99 ? -5.909 -13.170 -11.939 1.00 79.75 99 THR A C 1
ATOM 756 O O . THR A 1 99 ? -6.738 -13.626 -11.153 1.00 79.75 99 THR A O 1
ATOM 759 N N . GLN A 1 100 ? -5.041 -13.945 -12.579 1.00 81.56 100 GLN A N 1
ATOM 760 C CA . GLN A 1 100 ? -4.839 -15.352 -12.250 1.00 81.56 100 GLN A CA 1
ATOM 761 C C . GLN A 1 100 ? -3.469 -15.518 -11.601 1.00 81.56 100 GLN A C 1
ATOM 763 O O . GLN A 1 100 ? -2.470 -15.011 -12.103 1.00 81.56 100 GLN A O 1
ATOM 768 N N . VAL A 1 101 ? -3.423 -16.226 -10.474 1.00 85.25 101 VAL A N 1
ATOM 769 C CA . VAL A 1 101 ? -2.175 -16.573 -9.788 1.00 85.25 101 VAL A CA 1
ATOM 770 C C . VAL A 1 101 ? -2.058 -18.087 -9.777 1.00 85.25 101 VAL A C 1
ATOM 772 O O . VAL A 1 101 ? -2.935 -18.769 -9.250 1.00 85.25 101 VAL A O 1
ATOM 775 N N . TYR A 1 102 ? -0.997 -18.613 -10.379 1.00 87.31 102 TYR A N 1
ATOM 776 C CA . TYR A 1 102 ? -0.778 -20.051 -10.509 1.00 87.31 102 TYR A CA 1
ATOM 777 C C . TYR A 1 102 ? 0.715 -20.384 -10.518 1.00 87.31 102 TYR A C 1
ATOM 779 O O . TYR A 1 102 ? 1.561 -19.538 -10.810 1.00 87.31 102 TYR A O 1
ATOM 787 N N . SER A 1 103 ? 1.054 -21.622 -10.169 1.00 89.50 103 SER A N 1
ATOM 788 C CA . SER A 1 103 ? 2.412 -22.152 -10.294 1.00 89.50 103 SER A CA 1
ATOM 789 C C . SER A 1 103 ? 2.586 -22.866 -11.629 1.00 89.50 103 SER A C 1
ATOM 791 O O . SER A 1 103 ? 1.632 -23.441 -12.157 1.00 89.50 103 SER A O 1
ATOM 793 N N . ALA A 1 104 ? 3.803 -22.863 -12.160 1.00 87.25 104 ALA A N 1
ATOM 794 C CA . ALA A 1 104 ? 4.154 -23.663 -13.324 1.00 87.25 104 ALA A CA 1
ATOM 795 C C . ALA A 1 104 ? 5.551 -24.261 -13.173 1.00 87.25 104 ALA A C 1
ATOM 797 O O . ALA A 1 104 ? 6.471 -23.598 -12.686 1.00 87.25 104 ALA A O 1
ATOM 798 N N . ASP A 1 105 ? 5.699 -25.476 -13.684 1.00 89.94 105 ASP A N 1
ATOM 799 C CA . ASP A 1 105 ? 6.981 -26.154 -13.802 1.00 89.94 105 ASP A CA 1
ATOM 800 C C . ASP A 1 105 ? 7.500 -25.889 -15.216 1.00 89.94 105 ASP A C 1
ATOM 802 O O . ASP A 1 105 ? 6.869 -26.261 -16.210 1.00 89.94 105 ASP A O 1
ATOM 806 N N . ARG A 1 106 ? 8.615 -25.165 -15.332 1.00 85.44 106 ARG A N 1
ATOM 807 C CA . ARG A 1 106 ? 9.237 -24.852 -16.623 1.00 85.44 106 ARG A CA 1
ATOM 808 C C . ARG A 1 106 ? 10.517 -25.654 -16.771 1.00 85.44 106 ARG A C 1
ATOM 810 O O . ARG A 1 106 ? 11.456 -25.445 -16.018 1.00 85.44 106 ARG A O 1
ATOM 817 N N . SER A 1 107 ? 10.587 -26.524 -17.770 1.00 83.19 107 SER A N 1
ATOM 818 C CA . SER A 1 107 ? 11.837 -27.181 -18.156 1.00 83.19 107 SER A CA 1
ATOM 819 C C . SER A 1 107 ? 12.556 -26.363 -19.229 1.00 83.19 107 SER A C 1
ATOM 821 O O . SER A 1 107 ? 11.950 -26.031 -20.253 1.00 83.19 107 SER A O 1
ATOM 823 N N . ASN A 1 108 ? 13.839 -26.070 -19.033 1.00 80.38 108 ASN A N 1
ATOM 824 C CA . ASN A 1 108 ? 14.720 -25.570 -20.090 1.00 80.38 108 ASN A CA 1
ATOM 825 C C . ASN A 1 108 ? 16.005 -26.412 -20.174 1.00 80.38 108 ASN A C 1
ATOM 827 O O . ASN A 1 108 ? 16.176 -27.380 -19.436 1.00 80.38 108 ASN A O 1
ATOM 831 N N . GLU A 1 109 ? 16.912 -26.048 -21.083 1.00 82.75 109 GLU A N 1
ATOM 832 C CA . GLU A 1 109 ? 18.188 -26.752 -21.288 1.00 82.75 109 GLU A CA 1
ATOM 833 C C . GLU A 1 109 ? 19.103 -26.788 -20.043 1.00 82.75 109 GLU A C 1
ATOM 835 O O . GLU A 1 109 ? 20.040 -27.580 -20.002 1.00 82.75 109 GLU A O 1
ATOM 840 N N . TYR A 1 110 ? 18.810 -25.986 -19.011 1.00 78.19 110 TYR A N 1
ATOM 841 C CA . TYR A 1 110 ? 19.551 -25.914 -17.747 1.00 78.19 110 TYR A CA 1
ATOM 842 C C . TYR A 1 110 ? 18.846 -26.620 -16.572 1.00 78.19 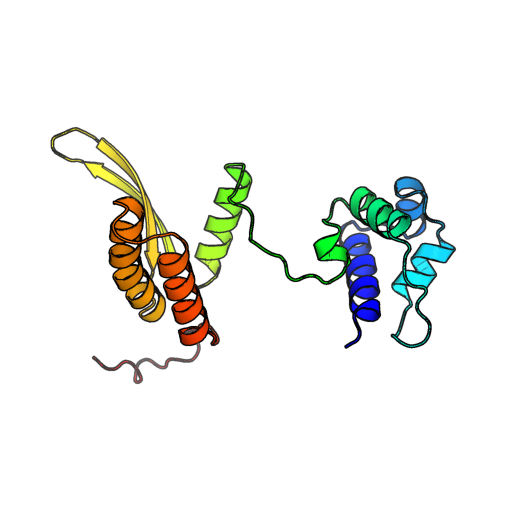110 TYR A C 1
ATOM 844 O O . TYR A 1 110 ? 19.413 -26.659 -15.478 1.00 78.19 110 TYR A O 1
ATOM 852 N N . GLY A 1 111 ? 17.647 -27.186 -16.769 1.00 83.50 111 GLY A N 1
ATOM 853 C CA . GLY A 1 111 ? 16.920 -27.966 -15.759 1.00 83.50 111 GLY A CA 1
ATOM 854 C C . GLY A 1 111 ? 15.456 -27.559 -15.555 1.00 83.50 111 GLY A C 1
ATOM 855 O O . GLY A 1 111 ? 14.866 -26.826 -16.353 1.00 83.50 111 GLY A O 1
ATOM 856 N N . GLU A 1 112 ? 14.861 -28.072 -14.476 1.00 85.94 112 GLU A N 1
ATOM 857 C CA . GLU A 1 112 ? 13.508 -27.720 -14.031 1.00 85.94 112 GLU A CA 1
ATOM 858 C C . GLU A 1 112 ? 13.527 -26.443 -13.184 1.00 85.94 112 GLU A C 1
ATOM 860 O O . GLU A 1 112 ? 14.300 -26.304 -12.234 1.00 85.94 112 GLU A O 1
ATOM 865 N N . LEU A 1 113 ? 12.643 -25.510 -13.521 1.00 85.75 113 LEU A N 1
ATOM 866 C CA . LEU A 1 113 ? 12.445 -24.249 -12.829 1.00 85.75 113 LEU A CA 1
ATOM 867 C C . LEU A 1 113 ? 11.005 -24.175 -12.320 1.00 85.75 113 LEU A C 1
ATOM 869 O O . LEU A 1 113 ? 10.059 -24.098 -13.104 1.00 85.75 113 LEU A O 1
ATOM 873 N N . LEU A 1 114 ? 10.853 -24.137 -10.999 1.00 87.81 114 LEU A N 1
ATOM 874 C CA . LEU A 1 114 ? 9.573 -23.880 -10.345 1.00 87.81 114 LEU A CA 1
ATOM 875 C C . LEU A 1 114 ? 9.320 -22.371 -10.328 1.00 87.81 114 LEU A C 1
ATOM 877 O O . LEU A 1 114 ? 10.111 -21.617 -9.753 1.00 87.81 114 LEU A O 1
ATOM 881 N N . VAL A 1 115 ? 8.229 -21.917 -10.948 1.00 89.25 115 VAL A N 1
ATOM 882 C CA . VAL A 1 115 ? 7.871 -20.491 -10.984 1.00 89.25 115 VAL A CA 1
ATOM 883 C C . VAL A 1 115 ? 6.471 -20.234 -10.439 1.00 89.25 115 VAL A C 1
ATOM 885 O O . VAL A 1 115 ? 5.532 -20.985 -10.697 1.00 89.25 115 VAL A O 1
ATOM 888 N N . GLY A 1 116 ? 6.323 -19.124 -9.714 1.00 89.06 116 GLY A N 1
ATOM 889 C CA . GLY A 1 116 ? 5.027 -18.498 -9.461 1.00 89.06 116 GLY A CA 1
ATOM 890 C C . GLY A 1 116 ? 4.725 -17.483 -10.559 1.00 89.06 116 GLY A C 1
ATOM 891 O O . GLY A 1 116 ? 5.589 -16.674 -10.902 1.00 89.06 116 GLY A O 1
ATOM 892 N N . ILE A 1 117 ? 3.520 -17.532 -11.120 1.00 89.62 117 ILE A N 1
ATOM 893 C CA . ILE A 1 117 ? 3.078 -16.658 -12.208 1.00 89.62 117 ILE A CA 1
ATOM 894 C C . ILE A 1 117 ? 1.867 -15.854 -11.740 1.00 89.62 117 ILE A C 1
ATOM 896 O O . ILE A 1 117 ? 0.947 -16.387 -11.121 1.00 89.62 117 ILE A O 1
ATOM 900 N N . ILE A 1 118 ? 1.885 -14.561 -12.063 1.00 90.81 118 ILE A N 1
ATOM 901 C CA . ILE A 1 118 ? 0.736 -13.665 -11.963 1.00 90.81 118 ILE A CA 1
ATOM 902 C C . ILE A 1 118 ? 0.402 -13.228 -13.387 1.00 90.81 118 ILE A C 1
ATOM 904 O O . ILE A 1 118 ? 1.203 -12.554 -14.036 1.00 90.81 118 ILE A O 1
ATOM 908 N N . GLU A 1 119 ? -0.756 -13.644 -13.881 1.00 89.44 119 GLU A N 1
ATOM 909 C CA . GLU A 1 119 ? -1.275 -13.283 -15.196 1.00 89.44 119 GLU A CA 1
ATOM 910 C C . GLU A 1 119 ? -2.371 -12.230 -15.035 1.00 89.44 119 GLU A C 1
ATOM 912 O O . GLU A 1 119 ? -3.319 -12.421 -14.274 1.00 89.44 119 GLU A O 1
ATOM 917 N N . PHE A 1 120 ? -2.253 -11.129 -15.775 1.00 88.38 120 PHE A N 1
ATOM 918 C CA . PHE A 1 120 ? -3.252 -10.065 -15.817 1.00 88.38 120 PHE A CA 1
ATOM 919 C C . PHE A 1 120 ? -3.956 -10.072 -17.172 1.00 88.38 120 PHE A C 1
ATOM 921 O O . PHE A 1 120 ? -3.306 -9.919 -18.206 1.00 88.38 120 PHE A O 1
ATOM 928 N N . ARG A 1 121 ? -5.287 -10.188 -17.166 1.00 84.62 121 ARG A N 1
ATOM 929 C CA . ARG A 1 121 ? -6.136 -10.069 -18.368 1.00 84.62 121 ARG A CA 1
ATOM 930 C C . ARG A 1 121 ? -6.832 -8.715 -18.442 1.00 84.62 121 ARG A C 1
ATOM 932 O O . ARG A 1 121 ? -7.995 -8.616 -18.813 1.00 84.62 121 ARG A O 1
ATOM 939 N N . ASP A 1 122 ? -6.112 -7.677 -18.043 1.00 87.12 122 ASP A N 1
ATOM 940 C CA . ASP A 1 122 ? -6.583 -6.299 -18.056 1.00 87.12 122 ASP A CA 1
ATOM 941 C C . ASP A 1 122 ? -5.672 -5.459 -18.957 1.00 87.12 122 ASP A C 1
ATOM 943 O O . ASP A 1 122 ? -4.450 -5.417 -18.776 1.00 87.12 122 ASP A O 1
ATOM 947 N N . THR A 1 123 ? -6.263 -4.796 -19.952 1.00 89.25 123 THR A N 1
ATOM 948 C CA . THR A 1 123 ? -5.528 -4.008 -20.948 1.00 89.25 123 THR A CA 1
ATOM 949 C C . THR A 1 123 ? -4.831 -2.794 -20.333 1.00 89.25 123 THR A C 1
ATOM 951 O O . THR A 1 123 ? -3.741 -2.430 -20.781 1.00 89.25 123 THR A O 1
ATOM 954 N N . ASN A 1 124 ? -5.404 -2.176 -19.296 1.00 92.44 124 ASN A N 1
ATOM 955 C CA . ASN A 1 124 ? -4.779 -1.044 -18.611 1.00 92.44 124 ASN A CA 1
ATOM 956 C C . ASN A 1 124 ? -3.550 -1.508 -17.827 1.00 92.44 124 ASN A C 1
ATOM 958 O O . ASN A 1 124 ? -2.488 -0.887 -17.937 1.00 92.44 124 ASN A O 1
ATOM 962 N N . ILE A 1 125 ? -3.651 -2.642 -17.125 1.00 92.00 125 ILE A N 1
ATOM 963 C CA . ILE A 1 125 ? -2.508 -3.255 -16.432 1.00 92.00 125 ILE A CA 1
ATOM 964 C C . ILE A 1 125 ? -1.416 -3.643 -17.439 1.00 92.00 125 ILE A C 1
ATOM 966 O O . ILE A 1 125 ? -0.251 -3.289 -17.242 1.00 92.00 125 ILE A O 1
ATOM 970 N N . TYR A 1 126 ? -1.775 -4.293 -18.551 1.00 91.38 126 TYR A N 1
ATOM 971 C CA . TYR A 1 126 ? -0.830 -4.635 -19.620 1.00 91.38 126 TYR A CA 1
ATOM 972 C C . TYR A 1 126 ? -0.100 -3.397 -20.162 1.00 91.38 126 TYR A C 1
ATOM 974 O O . TYR A 1 126 ? 1.131 -3.390 -20.274 1.00 91.38 126 TYR A O 1
ATOM 982 N N . ASN A 1 127 ? -0.843 -2.331 -20.465 1.00 94.56 127 ASN A N 1
ATOM 983 C CA . ASN A 1 127 ? -0.287 -1.091 -21.001 1.00 94.56 127 ASN A CA 1
ATOM 984 C C . ASN A 1 127 ? 0.639 -0.393 -20.001 1.00 94.56 127 ASN A C 1
ATOM 986 O O . ASN A 1 127 ? 1.679 0.140 -20.403 1.00 94.56 127 ASN A O 1
ATOM 990 N N . PHE A 1 128 ? 0.284 -0.391 -18.714 1.00 96.12 128 PHE A N 1
ATOM 991 C CA . PHE A 1 128 ? 1.145 0.126 -17.655 1.00 96.12 128 PHE A CA 1
ATOM 992 C C . PHE A 1 128 ? 2.443 -0.683 -17.557 1.00 96.12 128 PHE A C 1
ATOM 994 O O . PHE A 1 128 ? 3.519 -0.101 -17.704 1.00 96.12 128 PHE A O 1
ATOM 1001 N N . ILE A 1 129 ? 2.361 -2.011 -17.393 1.00 95.31 129 ILE A N 1
ATOM 1002 C CA . ILE A 1 129 ? 3.532 -2.893 -17.233 1.00 95.31 129 ILE A CA 1
ATOM 1003 C C . ILE A 1 129 ? 4.466 -2.785 -18.445 1.00 95.31 129 ILE A C 1
ATOM 1005 O O . ILE A 1 129 ? 5.668 -2.594 -18.274 1.00 95.31 129 ILE A O 1
ATOM 1009 N N . SER A 1 130 ? 3.919 -2.808 -19.664 1.00 95.94 130 SER A N 1
ATOM 1010 C CA . SER A 1 130 ? 4.700 -2.731 -20.909 1.00 95.94 130 SER A CA 1
ATOM 1011 C C . SER A 1 130 ? 5.503 -1.432 -21.045 1.00 95.94 130 SER A C 1
ATOM 1013 O O . SER A 1 130 ? 6.574 -1.403 -21.658 1.00 95.94 130 SER A O 1
ATOM 1015 N N . LYS A 1 131 ? 4.983 -0.318 -20.513 1.00 97.75 131 LYS A N 1
ATOM 1016 C CA . LYS A 1 131 ? 5.709 0.962 -20.477 1.00 97.75 131 LYS A CA 1
ATOM 1017 C C . LYS A 1 131 ? 6.668 1.013 -19.290 1.00 97.75 131 LYS A C 1
ATOM 1019 O O . LYS A 1 131 ? 7.795 1.485 -19.443 1.00 97.75 131 LYS A O 1
ATOM 1024 N N . TRP A 1 132 ? 6.231 0.512 -18.138 1.00 97.94 132 TRP A N 1
ATOM 1025 C CA . TRP A 1 132 ? 7.005 0.506 -16.906 1.00 97.94 132 TRP A CA 1
ATOM 1026 C C . TRP A 1 132 ? 8.288 -0.304 -17.042 1.00 97.94 132 TRP A C 1
ATOM 1028 O O . TRP A 1 132 ? 9.336 0.200 -16.663 1.00 97.94 132 TRP A O 1
ATOM 1038 N N . GLU A 1 133 ? 8.247 -1.485 -17.661 1.00 97.19 133 GLU A N 1
ATOM 1039 C CA . GLU A 1 133 ? 9.431 -2.320 -17.907 1.00 97.19 133 GLU A CA 1
ATOM 1040 C C . GLU A 1 133 ? 10.552 -1.527 -18.601 1.00 97.19 133 GLU A C 1
ATOM 1042 O O . GLU A 1 133 ? 11.715 -1.579 -18.198 1.00 97.19 133 GLU A O 1
ATOM 1047 N N . LYS A 1 134 ? 10.197 -0.726 -19.612 1.00 97.69 134 LYS A N 1
ATOM 1048 C CA . LYS A 1 134 ? 11.157 0.087 -20.370 1.00 97.69 134 LYS A CA 1
ATOM 1049 C C . LYS A 1 134 ? 11.789 1.165 -19.494 1.00 97.69 134 LYS A C 1
ATOM 1051 O O . LYS A 1 134 ? 13.005 1.324 -19.517 1.00 97.69 134 LYS A O 1
ATOM 1056 N N . ILE A 1 135 ? 10.975 1.887 -18.727 1.00 98.00 135 ILE A N 1
ATOM 1057 C CA . ILE A 1 135 ? 11.435 2.979 -17.856 1.00 98.00 135 ILE A CA 1
ATOM 1058 C C . ILE A 1 135 ? 12.220 2.444 -16.656 1.00 98.00 135 ILE A C 1
ATOM 1060 O O . ILE A 1 135 ? 13.257 2.996 -16.298 1.00 98.00 135 ILE A O 1
ATOM 1064 N N . LYS A 1 136 ? 11.773 1.331 -16.072 1.00 96.31 136 LYS A N 1
ATOM 1065 C CA . LYS A 1 136 ? 12.452 0.641 -14.978 1.00 96.31 136 LYS A CA 1
ATOM 1066 C C . LYS A 1 136 ? 13.833 0.160 -15.401 1.00 96.31 136 LYS A C 1
ATOM 1068 O O . LYS A 1 136 ? 14.776 0.341 -14.643 1.00 96.31 136 LYS A O 1
ATOM 1073 N N . ARG A 1 137 ? 13.968 -0.376 -16.618 1.00 97.88 137 ARG A N 1
ATOM 1074 C CA . ARG A 1 137 ? 15.266 -0.782 -17.165 1.00 97.88 137 ARG A CA 1
ATOM 1075 C C . ARG A 1 137 ? 16.243 0.393 -17.263 1.00 97.88 137 ARG A C 1
ATOM 1077 O O . ARG A 1 137 ? 17.372 0.242 -16.821 1.00 97.88 137 ARG A O 1
ATOM 1084 N N . LEU A 1 138 ? 15.806 1.545 -17.784 1.00 98.00 138 LEU A N 1
ATOM 1085 C CA . LEU A 1 138 ? 16.649 2.751 -17.847 1.00 98.00 138 LEU A CA 1
ATOM 1086 C C . LEU A 1 138 ? 17.089 3.202 -16.449 1.00 98.00 138 LEU A C 1
ATOM 1088 O O . LEU A 1 138 ? 18.245 3.554 -16.241 1.00 98.00 138 LEU A O 1
ATOM 1092 N N . TYR A 1 139 ? 16.174 3.158 -15.479 1.00 96.00 139 TYR A N 1
ATOM 1093 C CA . TYR A 1 139 ? 16.487 3.496 -14.093 1.00 96.00 139 TYR A CA 1
ATOM 1094 C C . TYR A 1 139 ? 17.489 2.513 -13.466 1.00 96.00 139 TYR A C 1
ATOM 1096 O O . TYR A 1 139 ? 18.466 2.934 -12.855 1.00 96.00 139 TYR A O 1
ATOM 1104 N N . ASP A 1 140 ? 17.293 1.208 -13.663 1.00 93.75 140 ASP A N 1
ATOM 1105 C CA . ASP A 1 140 ? 18.173 0.163 -13.123 1.00 93.75 140 ASP A CA 1
ATOM 1106 C C . ASP A 1 140 ? 19.575 0.183 -13.739 1.00 93.75 140 ASP A C 1
ATOM 1108 O O . ASP A 1 140 ? 20.543 -0.201 -13.085 1.00 93.75 140 ASP A O 1
ATOM 1112 N N . GLN A 1 141 ? 19.684 0.638 -14.988 1.00 97.06 141 GLN A N 1
ATOM 1113 C CA . GLN A 1 141 ? 20.953 0.833 -15.691 1.00 97.06 141 GLN A CA 1
ATOM 1114 C C . GLN A 1 141 ? 21.647 2.152 -15.317 1.00 97.06 141 GLN A C 1
ATOM 1116 O O . GLN A 1 141 ? 22.822 2.326 -15.630 1.00 97.06 141 GLN A O 1
ATOM 1121 N N . GLY A 1 142 ? 20.955 3.054 -14.612 1.00 95.50 142 GLY A N 1
ATOM 1122 C CA . GLY A 1 142 ? 21.474 4.364 -14.220 1.00 95.50 142 GLY A CA 1
ATOM 1123 C C . GLY A 1 142 ? 21.404 5.432 -15.317 1.00 95.50 142 GLY A C 1
ATOM 1124 O O . GLY A 1 142 ? 21.979 6.503 -15.140 1.00 95.50 142 GLY A O 1
ATOM 1125 N N . ASP A 1 143 ? 20.696 5.174 -16.422 1.00 97.94 143 ASP A N 1
ATOM 1126 C CA . ASP A 1 143 ? 20.528 6.124 -17.534 1.00 97.94 143 ASP A CA 1
ATOM 1127 C C . ASP A 1 143 ? 19.594 7.291 -17.173 1.00 97.94 143 ASP A C 1
ATOM 1129 O O . ASP A 1 143 ? 19.666 8.368 -17.766 1.00 97.94 143 ASP A O 1
ATOM 1133 N N . ILE A 1 144 ? 18.698 7.074 -16.206 1.00 96.25 144 ILE A N 1
ATOM 1134 C CA . ILE A 1 144 ? 17.847 8.107 -15.609 1.00 96.25 144 ILE A CA 1
ATOM 1135 C C . ILE A 1 144 ? 17.963 8.056 -14.088 1.00 96.25 144 ILE A C 1
ATOM 1137 O O . ILE A 1 144 ? 18.114 6.988 -13.494 1.00 96.25 144 ILE A O 1
ATOM 1141 N N . ASP A 1 145 ? 17.860 9.214 -13.447 1.00 92.31 145 ASP A N 1
ATOM 1142 C CA . ASP A 1 145 ? 17.890 9.310 -11.994 1.00 92.31 145 ASP A CA 1
ATOM 1143 C C . ASP A 1 145 ? 16.529 8.983 -11.347 1.00 92.31 145 ASP A C 1
ATOM 1145 O O . ASP A 1 145 ? 15.509 8.718 -11.995 1.00 92.31 145 ASP A O 1
ATOM 1149 N N . ARG A 1 146 ? 16.520 8.988 -10.009 1.00 86.44 146 ARG A N 1
ATOM 1150 C CA . ARG A 1 146 ? 15.318 8.730 -9.209 1.00 86.44 146 ARG A CA 1
ATOM 1151 C C . ARG A 1 146 ? 14.234 9.784 -9.431 1.00 86.44 146 ARG A C 1
ATOM 1153 O O . ARG A 1 146 ? 13.058 9.443 -9.307 1.00 86.44 146 ARG A O 1
ATOM 1160 N N . GLU A 1 147 ? 14.604 11.031 -9.702 1.00 88.19 147 GLU A N 1
ATOM 1161 C CA . GLU A 1 147 ? 13.649 12.123 -9.885 1.00 88.19 147 GLU A CA 1
ATOM 1162 C C . GLU A 1 147 ? 12.840 11.893 -11.163 1.00 88.19 147 GLU A C 1
ATOM 1164 O O . GLU A 1 147 ? 11.611 11.824 -11.107 1.00 88.19 147 GLU A O 1
ATOM 1169 N N . LEU A 1 148 ? 13.517 11.630 -12.284 1.00 92.00 148 LEU A N 1
ATOM 1170 C CA . LEU A 1 148 ? 12.878 11.318 -13.563 1.00 92.00 148 LEU A CA 1
ATOM 1171 C C . LEU A 1 148 ? 12.026 10.048 -13.494 1.00 92.00 1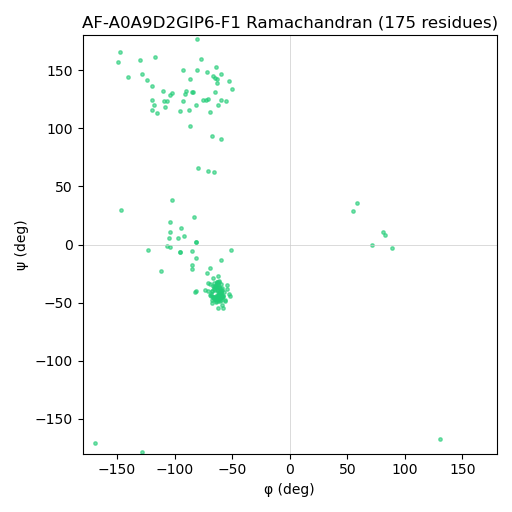48 LEU A C 1
ATOM 1173 O O . LEU A 1 148 ? 10.899 10.025 -14.000 1.00 92.00 148 LEU A O 1
ATOM 1177 N N . TYR A 1 149 ? 12.532 9.002 -12.837 1.00 92.06 149 TYR A N 1
ATOM 1178 C CA . TYR A 1 149 ? 11.770 7.774 -12.616 1.00 92.06 149 TYR A CA 1
ATOM 1179 C C . TYR A 1 149 ? 10.491 8.030 -11.798 1.00 92.06 149 TYR A C 1
ATOM 1181 O O . TYR A 1 149 ? 9.414 7.545 -12.155 1.00 92.06 149 TYR A O 1
ATO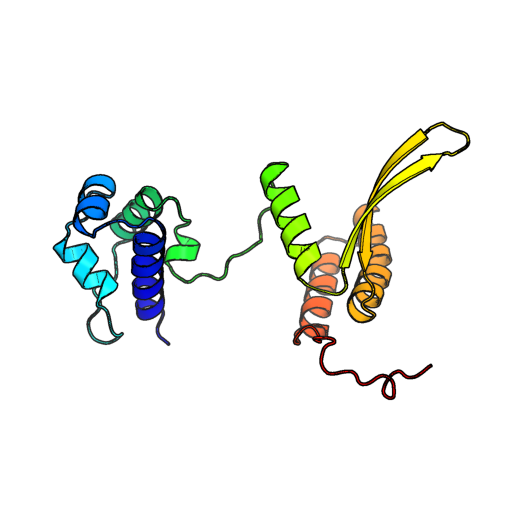M 1189 N N . SER A 1 150 ? 10.586 8.836 -10.736 1.00 84.75 150 SER A N 1
ATOM 1190 C CA . SER A 1 150 ? 9.441 9.167 -9.876 1.00 84.75 150 SER A CA 1
ATOM 1191 C C . SER A 1 150 ? 8.414 10.030 -10.610 1.00 84.75 150 SER A C 1
ATOM 1193 O O . SER A 1 150 ? 7.226 9.721 -10.560 1.00 84.75 150 SER A O 1
ATOM 1195 N N . LEU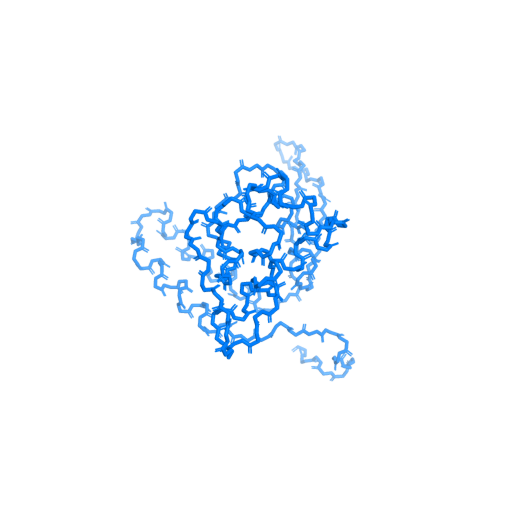 A 1 151 ? 8.854 11.035 -11.374 1.00 91.12 151 LEU A N 1
ATOM 1196 C CA . LEU A 1 151 ? 7.976 11.869 -12.204 1.00 91.12 151 LEU A CA 1
ATOM 1197 C C . LEU A 1 151 ? 7.193 11.040 -13.229 1.00 91.12 151 LEU A C 1
ATOM 1199 O O . LEU A 1 151 ? 6.006 11.290 -13.464 1.00 91.12 151 LEU A O 1
ATOM 1203 N N . TRP A 1 152 ? 7.833 10.033 -13.832 1.00 97.50 152 TRP A N 1
ATOM 1204 C CA . TRP A 1 152 ? 7.145 9.124 -14.744 1.00 97.50 152 TRP A CA 1
ATOM 1205 C C . TRP A 1 152 ? 6.043 8.331 -14.031 1.00 97.50 152 TRP A C 1
ATOM 1207 O O . TRP A 1 152 ? 4.916 8.277 -14.532 1.00 97.50 152 TRP A O 1
ATOM 1217 N N . LEU A 1 153 ? 6.339 7.765 -12.854 1.00 92.56 153 LEU A N 1
ATOM 1218 C CA 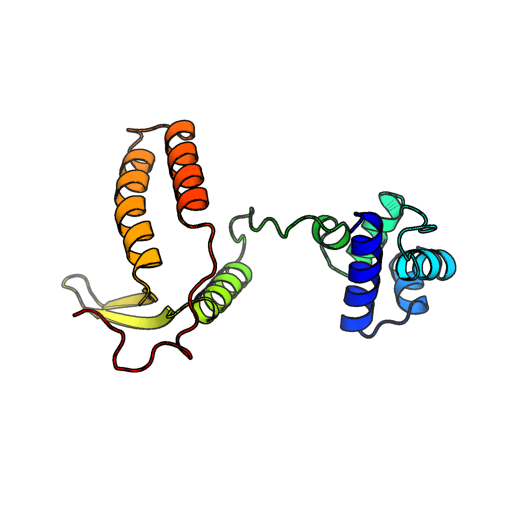. LEU A 1 153 ? 5.354 7.038 -12.046 1.00 92.56 153 LEU A CA 1
ATOM 1219 C C . LEU A 1 153 ? 4.185 7.936 -11.634 1.00 92.56 153 LEU A C 1
ATOM 1221 O O . LEU A 1 153 ? 3.034 7.567 -11.852 1.00 92.56 153 LEU A O 1
ATOM 1225 N N . GLU A 1 154 ? 4.463 9.131 -11.114 1.00 91.38 154 GLU A N 1
ATOM 1226 C CA . GLU A 1 154 ? 3.434 10.099 -10.719 1.00 91.38 154 GLU A CA 1
ATOM 1227 C C . GLU A 1 154 ? 2.502 10.456 -11.874 1.00 91.38 154 GLU A C 1
ATOM 1229 O O . GLU A 1 154 ? 1.287 10.560 -11.688 1.00 91.38 154 GLU A O 1
ATOM 1234 N N . LYS A 1 155 ? 3.054 10.624 -13.081 1.00 96.38 155 LYS A N 1
ATOM 1235 C CA . LYS A 1 155 ? 2.246 10.831 -14.280 1.00 96.38 155 LYS A CA 1
ATOM 1236 C C . LYS A 1 155 ? 1.350 9.624 -14.552 1.00 96.38 155 LYS A C 1
ATOM 1238 O O . LYS A 1 155 ? 0.157 9.811 -14.760 1.00 96.38 155 LYS A O 1
ATOM 1243 N N . GLN A 1 156 ? 1.894 8.403 -14.533 1.00 97.00 156 GLN A N 1
ATOM 1244 C CA . GLN A 1 156 ? 1.078 7.205 -14.761 1.00 97.00 156 GLN A CA 1
ATOM 1245 C C . GLN A 1 156 ? -0.036 7.065 -13.718 1.00 97.00 156 GLN A C 1
ATOM 1247 O O . GLN A 1 156 ? -1.168 6.772 -14.087 1.00 97.00 156 GLN A O 1
ATOM 1252 N N . TYR A 1 157 ? 0.237 7.332 -12.440 1.00 92.19 157 TYR A N 1
ATOM 1253 C CA . TYR A 1 157 ? -0.789 7.270 -11.395 1.00 92.19 157 TYR A CA 1
ATOM 1254 C C . TYR A 1 157 ? -1.923 8.266 -11.632 1.00 92.19 157 TYR A C 1
ATOM 1256 O O . TYR A 1 157 ? -3.077 7.931 -11.390 1.00 92.19 157 TYR A O 1
ATOM 1264 N N . LYS A 1 158 ? -1.619 9.462 -12.149 1.00 93.31 158 LYS A N 1
ATOM 1265 C CA . LYS A 1 158 ? -2.642 10.439 -12.550 1.00 93.31 158 LYS A CA 1
ATOM 1266 C C . LYS A 1 158 ? -3.438 9.961 -13.766 1.00 93.31 158 LYS A C 1
ATOM 1268 O O . LYS A 1 158 ? -4.661 10.061 -13.749 1.00 93.31 158 LYS A O 1
ATOM 1273 N N . ASP A 1 159 ? -2.760 9.425 -14.782 1.00 95.56 159 ASP A N 1
ATOM 1274 C CA . ASP A 1 159 ? -3.384 8.950 -16.026 1.00 95.56 159 ASP A CA 1
ATOM 1275 C C . ASP A 1 159 ? -4.353 7.773 -15.778 1.00 95.56 159 ASP A C 1
ATOM 1277 O O . ASP A 1 159 ? -5.362 7.660 -16.470 1.00 95.56 159 ASP A O 1
ATOM 1281 N N . TYR A 1 160 ? -4.072 6.922 -14.783 1.00 92.88 160 TYR A N 1
ATOM 1282 C CA . TYR A 1 160 ? -4.889 5.756 -14.410 1.00 92.88 160 TYR A CA 1
ATOM 1283 C C . TYR A 1 160 ? -5.733 5.964 -13.139 1.00 92.88 160 TYR A C 1
ATOM 1285 O O . TYR A 1 160 ? -6.168 4.993 -12.522 1.00 92.88 160 TYR A O 1
ATOM 1293 N N . ASN A 1 161 ? -5.977 7.211 -12.722 1.00 92.56 161 ASN A N 1
ATOM 1294 C CA . ASN A 1 161 ? -6.768 7.508 -11.524 1.00 92.56 161 ASN A CA 1
ATOM 1295 C C . ASN A 1 161 ? -8.284 7.412 -11.788 1.00 92.56 161 ASN A C 1
ATOM 1297 O O . ASN A 1 161 ? -9.002 8.415 -11.761 1.00 92.56 161 ASN A O 1
ATOM 1301 N N . TYR A 1 162 ? -8.760 6.207 -12.085 1.00 88.62 162 TYR A N 1
ATOM 1302 C CA . TYR A 1 162 ? -10.172 5.886 -12.287 1.00 88.62 162 TYR A CA 1
ATOM 1303 C C . TYR A 1 162 ? -10.478 4.454 -11.822 1.00 88.62 162 TYR A C 1
ATOM 1305 O O . TYR A 1 162 ? -9.575 3.662 -11.558 1.00 88.62 162 TYR A O 1
ATOM 1313 N N . GLU A 1 163 ? -11.764 4.133 -11.665 1.00 87.19 163 GLU A N 1
ATOM 1314 C CA . GLU A 1 163 ? -12.198 2.845 -11.117 1.00 87.19 163 GLU A CA 1
ATOM 1315 C C . GLU A 1 163 ? -11.821 1.655 -12.015 1.00 87.19 163 GLU A C 1
ATOM 1317 O O . GLU A 1 163 ? -11.893 1.723 -13.243 1.00 87.19 163 GLU A O 1
ATOM 1322 N N . ILE A 1 164 ? -11.468 0.529 -11.387 1.00 84.06 164 ILE A N 1
ATOM 1323 C CA . ILE A 1 164 ? -11.232 -0.744 -12.079 1.00 84.06 164 ILE A CA 1
ATOM 1324 C C . ILE A 1 164 ? -12.583 -1.310 -12.539 1.00 84.06 164 ILE A C 1
ATOM 1326 O O . ILE A 1 164 ? -13.486 -1.520 -11.724 1.00 84.06 164 ILE A O 1
ATOM 1330 N N . ALA A 1 165 ? -12.718 -1.588 -13.837 1.00 76.38 165 ALA A N 1
ATOM 1331 C CA . ALA A 1 165 ? -13.960 -2.093 -14.416 1.00 76.38 165 ALA A CA 1
ATOM 1332 C C . ALA A 1 165 ? -14.339 -3.493 -13.882 1.00 76.38 165 ALA A C 1
ATOM 1334 O O . ALA A 1 165 ? -13.544 -4.440 -13.899 1.00 76.38 165 ALA A O 1
ATOM 1335 N N . LYS A 1 166 ? -15.599 -3.653 -13.455 1.00 67.56 166 LYS A N 1
ATOM 1336 C CA . LYS A 1 166 ? -16.180 -4.934 -13.016 1.00 67.56 166 LYS A CA 1
ATOM 1337 C C . LYS A 1 166 ? -16.877 -5.619 -14.204 1.00 67.56 166 LYS A C 1
ATOM 1339 O O . LYS A 1 166 ? -17.799 -5.068 -14.783 1.00 67.56 166 LYS A O 1
ATOM 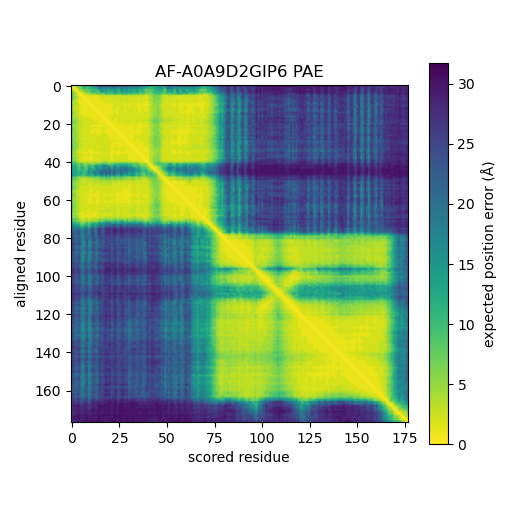1344 N N . TRP A 1 167 ? -16.504 -6.849 -14.544 1.00 56.19 167 TRP A N 1
ATOM 1345 C CA . TRP A 1 167 ? -16.946 -7.599 -15.734 1.00 56.19 167 TRP A CA 1
ATOM 1346 C C . TRP A 1 167 ? -18.295 -8.301 -15.551 1.00 56.19 167 TRP A C 1
ATOM 1348 O O . TRP A 1 167 ? -18.612 -9.244 -16.263 1.00 56.19 167 TRP A O 1
ATOM 1358 N N . HIS A 1 168 ? -19.135 -7.836 -14.630 1.00 50.81 168 HIS A N 1
ATOM 1359 C CA . HIS A 1 168 ? -20.533 -8.278 -14.602 1.00 50.81 168 HIS A CA 1
ATOM 1360 C C . HIS A 1 168 ? -21.456 -7.355 -15.418 1.00 50.81 168 HIS A C 1
ATOM 1362 O O . HIS A 1 168 ? -22.667 -7.543 -15.399 1.00 50.81 168 HIS A O 1
ATOM 1368 N N . GLU A 1 169 ? -20.899 -6.392 -16.164 1.00 48.09 169 GLU A N 1
ATOM 1369 C CA . GLU A 1 169 ? -21.671 -5.452 -16.992 1.00 48.09 169 GLU A CA 1
ATOM 1370 C C . GLU A 1 169 ? -21.287 -5.443 -18.480 1.00 48.09 169 GLU A C 1
ATOM 1372 O O . GLU A 1 169 ? -21.981 -4.810 -19.272 1.00 48.09 169 GLU A O 1
ATOM 1377 N N . ILE A 1 170 ? -20.255 -6.186 -18.898 1.00 50.78 170 ILE A N 1
ATOM 1378 C CA . ILE A 1 170 ? -19.936 -6.348 -20.323 1.00 50.78 170 ILE A CA 1
ATOM 1379 C C . ILE A 1 170 ? -20.778 -7.511 -20.845 1.00 50.78 170 ILE A C 1
ATOM 1381 O O . ILE A 1 170 ? -20.491 -8.675 -20.570 1.00 50.78 170 ILE A O 1
ATOM 1385 N N . ARG A 1 171 ? -21.866 -7.196 -21.555 1.00 45.44 171 ARG A N 1
ATOM 1386 C CA . ARG A 1 171 ? -22.608 -8.199 -22.329 1.00 45.44 171 ARG A CA 1
ATOM 1387 C C . ARG A 1 171 ? -21.700 -8.660 -23.469 1.00 45.44 171 ARG A C 1
ATOM 1389 O O . ARG A 1 171 ? -20.989 -7.838 -24.037 1.00 45.44 171 ARG A O 1
ATOM 1396 N N . ASP A 1 172 ? -21.779 -9.936 -23.848 1.00 49.88 172 ASP A N 1
ATOM 1397 C CA . ASP A 1 172 ? -20.970 -10.584 -24.905 1.00 49.88 172 ASP A CA 1
ATOM 1398 C C . ASP A 1 172 ? -20.942 -9.856 -26.277 1.00 49.88 172 ASP A C 1
ATOM 1400 O O . ASP A 1 172 ? -20.226 -10.275 -27.182 1.00 49.88 172 ASP A O 1
ATOM 1404 N N . GLY A 1 173 ? -21.705 -8.772 -26.461 1.00 48.19 173 GLY A N 1
ATOM 1405 C CA . GLY A 1 173 ? -21.722 -7.939 -27.665 1.00 48.19 173 GLY A CA 1
ATOM 1406 C C . GLY A 1 173 ? -20.831 -6.688 -27.646 1.00 48.19 173 GLY A C 1
ATOM 1407 O O . GLY A 1 173 ? -20.732 -6.045 -28.686 1.00 48.19 173 GLY A O 1
ATOM 1408 N N . ASP A 1 174 ? -20.193 -6.337 -26.524 1.00 48.31 174 ASP A N 1
ATOM 1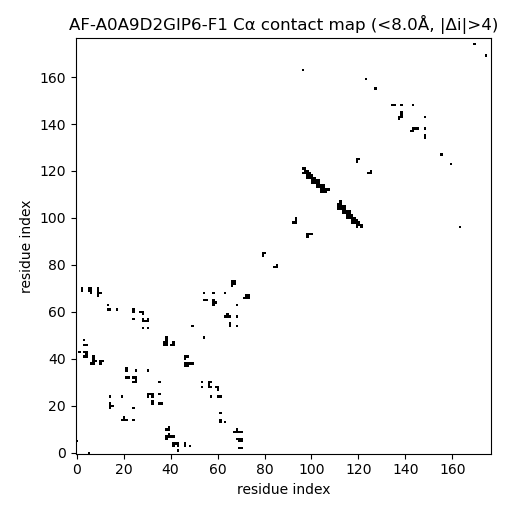409 C CA . ASP A 1 174 ? -19.485 -5.048 -26.373 1.00 48.31 174 ASP A CA 1
ATOM 1410 C C . ASP A 1 174 ? -17.947 -5.144 -26.454 1.00 48.31 174 ASP A C 1
ATOM 1412 O O . ASP A 1 174 ? -17.245 -4.174 -26.165 1.00 48.31 174 ASP A O 1
ATOM 1416 N N . LEU A 1 175 ? -17.388 -6.288 -26.862 1.00 48.28 175 LEU A N 1
ATOM 1417 C CA . LEU A 1 175 ? -15.946 -6.412 -27.101 1.00 48.28 175 LEU A CA 1
ATOM 1418 C C . LEU A 1 175 ? -15.603 -6.000 -28.544 1.00 48.28 175 LEU A C 1
ATOM 1420 O O . LEU A 1 175 ? -16.021 -6.691 -29.477 1.00 48.28 175 LEU A O 1
ATOM 1424 N N . PRO A 1 176 ? -14.829 -4.920 -28.769 1.00 49.28 176 PRO A N 1
ATOM 1425 C CA . PRO A 1 176 ? -14.237 -4.676 -30.074 1.00 49.28 176 PRO A CA 1
ATOM 1426 C C . PRO A 1 176 ? -13.123 -5.706 -30.301 1.00 49.28 176 PRO A C 1
ATOM 1428 O O . PRO A 1 176 ? -12.233 -5.862 -29.465 1.00 49.28 176 PRO A O 1
ATOM 1431 N N . PHE A 1 177 ? -13.241 -6.424 -31.417 1.00 57.06 177 PHE A N 1
ATOM 1432 C CA . PHE A 1 177 ? -12.267 -7.386 -31.940 1.00 57.06 177 PHE A CA 1
ATOM 1433 C C . PHE A 1 177 ? -10.860 -6.789 -32.065 1.00 57.06 177 PHE A C 1
ATOM 1435 O O . PHE A 1 177 ? -10.760 -5.595 -32.439 1.00 57.06 177 PHE A O 1
#